Protein AF-A0A173WLV9-F1 (afdb_monomer_lite)

Organism: NCBI:txid1150298

Sequence (228 aa):
MIPKDEKEALEFLRKEVGDDYVPWHLERTFRLMNQKEIECIRRLIRKFTEMIPADFSPKQKAALLFEILVKRGTYVDEENENRFVYVSALITGNSVCMGFSELYCILCYSLGIECSIVIGFAWNKGLTEDAGLHAWNIVTLPESEKNGNVTLKQYHVDVTWSLGKSCENSYFLKSDQFMEEHSHLWNKKDYKCSEDNRETINIKKKEVERICRILEKATALQLAMNAS

Structure (mmCIF, N/CA/C/O backbone):
data_AF-A0A173WLV9-F1
#
_entry.id   AF-A0A173WLV9-F1
#
loop_
_atom_site.group_PDB
_atom_site.id
_atom_site.type_symbol
_atom_site.label_atom_id
_atom_site.label_alt_id
_atom_site.label_comp_id
_atom_site.label_asym_id
_atom_site.label_entity_id
_atom_site.label_seq_id
_atom_site.pdbx_PDB_ins_code
_atom_site.Cartn_x
_atom_site.Cartn_y
_atom_site.Cartn_z
_atom_site.occupancy
_atom_site.B_iso_or_equiv
_atom_site.auth_seq_id
_atom_site.auth_comp_id
_atom_site.auth_asym_id
_atom_site.auth_atom_id
_atom_site.pdbx_PDB_model_num
ATOM 1 N N . MET A 1 1 ? 20.278 6.467 -12.168 1.00 51.28 1 MET A N 1
ATOM 2 C CA . MET A 1 1 ? 21.554 6.791 -11.495 1.00 51.28 1 MET A CA 1
ATOM 3 C C . MET A 1 1 ? 21.398 6.321 -10.063 1.00 51.28 1 MET A C 1
ATOM 5 O O . MET A 1 1 ? 20.413 6.716 -9.459 1.00 51.28 1 MET A O 1
ATOM 9 N N . ILE A 1 2 ? 22.258 5.428 -9.573 1.00 59.28 2 ILE A N 1
ATOM 10 C CA . ILE A 1 2 ? 22.218 5.000 -8.166 1.00 59.28 2 ILE A CA 1
ATOM 11 C C . ILE A 1 2 ? 22.951 6.085 -7.363 1.00 59.28 2 ILE A C 1
ATOM 13 O O . ILE A 1 2 ? 24.115 6.344 -7.685 1.00 59.28 2 ILE A O 1
ATOM 17 N N . PRO A 1 3 ? 22.300 6.772 -6.407 1.00 62.00 3 PRO A N 1
ATOM 18 C CA . PRO A 1 3 ? 22.967 7.780 -5.590 1.00 62.00 3 PRO A CA 1
ATOM 19 C C . PRO A 1 3 ? 24.071 7.143 -4.741 1.00 62.00 3 PRO A C 1
ATOM 21 O O . PRO A 1 3 ? 23.888 6.047 -4.214 1.00 62.00 3 PRO A O 1
ATOM 24 N N . LYS A 1 4 ? 25.213 7.817 -4.592 1.00 67.38 4 LYS A N 1
ATOM 25 C CA . LYS A 1 4 ? 26.365 7.295 -3.835 1.00 67.38 4 LYS A CA 1
ATOM 26 C C . LYS A 1 4 ? 26.225 7.496 -2.331 1.00 67.38 4 LYS A C 1
ATOM 28 O O . LYS A 1 4 ? 26.900 6.818 -1.561 1.00 67.38 4 LYS A O 1
ATOM 33 N N . ASP A 1 5 ? 25.387 8.443 -1.924 1.00 71.56 5 ASP A N 1
ATOM 34 C CA . ASP A 1 5 ? 25.083 8.747 -0.533 1.00 71.56 5 ASP A CA 1
ATOM 35 C C . ASP A 1 5 ? 23.674 9.351 -0.381 1.00 71.56 5 ASP A C 1
ATOM 37 O O . ASP A 1 5 ? 22.991 9.673 -1.359 1.00 71.56 5 ASP A O 1
ATOM 41 N N . GLU A 1 6 ? 23.231 9.503 0.870 1.00 71.25 6 GLU A N 1
ATOM 42 C CA . GLU A 1 6 ? 21.930 10.083 1.226 1.00 71.25 6 GLU A CA 1
ATOM 43 C C . GLU A 1 6 ? 21.733 11.492 0.646 1.00 71.25 6 GLU A C 1
ATOM 45 O O . GLU A 1 6 ? 20.637 11.849 0.211 1.00 71.25 6 GLU A O 1
ATOM 50 N N . LYS A 1 7 ? 22.793 12.307 0.608 1.00 77.88 7 LYS A N 1
ATOM 51 C CA . LYS A 1 7 ? 22.710 13.687 0.124 1.00 77.88 7 LYS A CA 1
ATOM 52 C C . LYS A 1 7 ? 22.434 13.713 -1.378 1.00 77.88 7 LYS A C 1
ATOM 54 O O . LYS A 1 7 ? 21.569 14.472 -1.815 1.00 77.88 7 LYS A O 1
ATOM 59 N N . GLU A 1 8 ? 23.135 12.888 -2.150 1.00 78.50 8 GLU A N 1
ATOM 60 C CA . GLU A 1 8 ? 22.903 12.727 -3.588 1.00 78.50 8 GLU A CA 1
ATOM 61 C C . GLU A 1 8 ? 21.501 12.159 -3.861 1.00 78.50 8 GLU A C 1
ATOM 63 O O . GLU A 1 8 ? 20.820 12.619 -4.778 1.00 78.50 8 GLU A O 1
ATOM 68 N N . ALA A 1 9 ? 21.022 11.231 -3.024 1.00 71.62 9 ALA A N 1
ATOM 69 C CA . ALA A 1 9 ? 19.680 10.660 -3.139 1.00 71.62 9 ALA A CA 1
ATOM 70 C C . ALA A 1 9 ? 18.582 11.714 -2.928 1.00 71.62 9 ALA A C 1
ATOM 72 O O . ALA A 1 9 ? 17.663 11.832 -3.739 1.00 71.62 9 ALA A O 1
ATOM 73 N N . LEU A 1 10 ? 18.697 12.527 -1.875 1.00 75.75 10 LEU A N 1
ATOM 74 C CA . LEU A 1 10 ? 17.751 13.612 -1.600 1.00 75.75 10 LEU A CA 1
ATOM 75 C C . LEU A 1 10 ? 17.793 14.702 -2.683 1.00 75.75 10 LEU A C 1
ATOM 77 O O . LEU A 1 10 ? 16.756 15.267 -3.038 1.00 75.75 10 LEU A O 1
ATOM 81 N N . GLU A 1 11 ? 18.975 14.994 -3.236 1.00 80.38 11 GLU A N 1
ATOM 82 C CA . GLU A 1 11 ? 19.114 15.924 -4.359 1.00 80.38 11 GLU A CA 1
ATOM 83 C C . GLU A 1 11 ? 18.456 15.380 -5.637 1.00 80.38 11 GLU A C 1
ATOM 85 O O . GLU A 1 11 ? 17.781 16.141 -6.335 1.00 80.38 11 GLU A O 1
ATOM 90 N N . PHE A 1 12 ? 18.581 14.075 -5.902 1.00 79.50 12 PHE A N 1
ATOM 91 C CA . PHE A 1 12 ? 17.896 13.397 -7.003 1.00 79.50 12 PHE A CA 1
ATOM 92 C C . PHE A 1 12 ? 16.372 13.463 -6.852 1.00 79.50 12 PHE A C 1
ATOM 94 O O . PHE A 1 12 ? 15.699 13.909 -7.779 1.00 79.50 12 PHE A O 1
ATOM 101 N N . LEU A 1 13 ? 15.821 13.091 -5.688 1.00 74.69 13 LEU A N 1
ATOM 102 C CA . LEU A 1 13 ? 14.369 13.135 -5.446 1.00 74.69 13 LEU A CA 1
ATOM 103 C C . LEU A 1 13 ? 13.806 14.536 -5.707 1.00 74.69 13 LEU A C 1
ATOM 105 O O . LEU A 1 13 ? 12.781 14.694 -6.366 1.00 74.69 13 LEU A O 1
ATOM 109 N N . ARG A 1 14 ? 14.516 15.572 -5.256 1.00 74.69 14 ARG A N 1
ATOM 110 C CA . ARG A 1 14 ? 14.089 16.956 -5.461 1.00 74.69 14 ARG A CA 1
ATOM 111 C C . ARG A 1 14 ? 14.134 17.393 -6.931 1.00 74.69 14 ARG A C 1
ATOM 113 O O . ARG A 1 14 ? 13.281 18.175 -7.339 1.00 74.69 14 ARG A O 1
ATOM 120 N N . LYS A 1 15 ? 15.161 16.994 -7.687 1.00 75.75 15 LYS A N 1
ATOM 121 C CA . LYS A 1 15 ? 15.382 17.482 -9.061 1.00 75.75 15 LYS A CA 1
ATOM 122 C C . LYS A 1 15 ? 14.637 16.676 -10.119 1.00 75.75 15 LYS A C 1
ATOM 124 O O . LYS A 1 15 ? 14.095 17.270 -11.042 1.00 75.75 15 LYS A O 1
ATOM 129 N N . GLU A 1 16 ? 14.652 15.354 -9.987 1.00 70.50 16 GLU A N 1
ATOM 130 C CA . GLU A 1 16 ? 14.262 14.425 -11.054 1.00 70.50 16 GLU A CA 1
ATOM 131 C C . GLU A 1 16 ? 12.884 13.795 -10.822 1.00 70.50 16 GLU A C 1
ATOM 133 O O . GLU A 1 16 ? 12.198 13.466 -11.786 1.00 70.50 16 GLU A O 1
ATOM 138 N N . VAL A 1 17 ? 12.466 13.629 -9.561 1.00 73.19 17 VAL A N 1
ATOM 139 C CA . VAL A 1 17 ? 11.103 13.190 -9.225 1.00 73.19 17 VAL A CA 1
ATOM 140 C C . VAL A 1 17 ? 10.214 14.432 -9.116 1.00 73.19 17 VAL A C 1
ATOM 142 O O . VAL A 1 17 ? 9.329 14.632 -9.942 1.00 73.19 17 VAL A O 1
ATOM 145 N N . GLY A 1 18 ? 10.504 15.331 -8.173 1.00 69.31 18 GLY A N 1
ATOM 146 C CA . GLY A 1 18 ? 9.684 16.526 -7.946 1.00 69.31 18 GLY A CA 1
ATOM 147 C C . GLY A 1 18 ? 8.232 16.207 -7.550 1.00 69.31 18 GLY A C 1
ATOM 148 O O . GLY A 1 18 ? 7.821 15.049 -7.472 1.00 69.31 18 GLY A O 1
ATOM 149 N N . ASP A 1 19 ? 7.438 17.249 -7.299 1.00 72.75 19 ASP A N 1
ATOM 150 C CA . ASP A 1 19 ? 6.080 17.094 -6.746 1.00 72.75 19 ASP A CA 1
ATOM 151 C C . ASP A 1 19 ? 5.073 16.525 -7.771 1.00 72.75 19 ASP A C 1
ATOM 153 O O . ASP A 1 19 ? 4.077 15.901 -7.403 1.00 72.75 19 ASP A O 1
ATOM 157 N N . ASP A 1 20 ? 5.356 16.683 -9.068 1.00 77.12 20 ASP A N 1
ATOM 158 C CA . ASP A 1 20 ? 4.450 16.307 -10.160 1.00 77.12 20 ASP A CA 1
ATOM 159 C C . ASP A 1 20 ? 4.622 14.858 -10.653 1.00 77.12 20 ASP A C 1
ATOM 161 O O . ASP A 1 20 ? 3.816 14.394 -11.462 1.00 77.12 20 ASP A O 1
ATOM 165 N N . TYR A 1 21 ? 5.626 14.108 -10.177 1.00 77.62 21 TYR A N 1
ATOM 166 C CA . TYR A 1 21 ? 5.898 12.745 -10.665 1.00 77.62 21 TYR A CA 1
ATOM 167 C C . TYR A 1 21 ? 4.721 11.789 -10.468 1.00 77.62 21 TYR A C 1
ATOM 169 O O . TYR A 1 21 ? 4.324 11.080 -11.394 1.00 77.62 21 TYR A O 1
ATOM 177 N N . VAL A 1 22 ? 4.147 11.774 -9.262 1.00 76.25 22 VAL A N 1
ATOM 178 C CA . VAL A 1 22 ? 3.016 10.901 -8.926 1.00 76.25 22 VAL A CA 1
ATOM 179 C C . VAL A 1 22 ? 1.764 11.287 -9.731 1.00 76.25 22 VAL A C 1
ATOM 181 O O . VAL A 1 22 ? 1.209 10.401 -10.391 1.00 76.25 22 VAL A O 1
ATOM 184 N N . PRO A 1 23 ? 1.332 12.569 -9.768 1.00 75.69 23 PRO A N 1
ATOM 185 C CA . PRO A 1 23 ? 0.265 13.012 -10.666 1.00 75.69 23 PRO A CA 1
ATOM 186 C C . PRO A 1 23 ? 0.502 12.628 -12.130 1.00 75.69 23 PRO A C 1
ATOM 188 O O . PRO A 1 23 ? -0.379 12.049 -12.767 1.0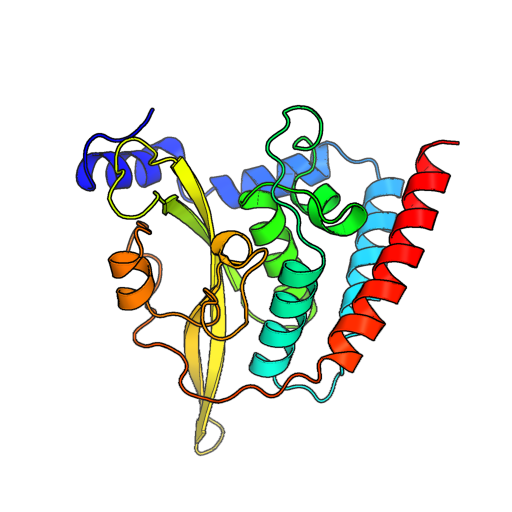0 75.69 23 PRO A O 1
ATOM 191 N N . TRP A 1 24 ? 1.704 12.880 -12.655 1.00 78.06 24 TRP A N 1
ATOM 192 C CA . TRP A 1 24 ? 2.064 12.550 -14.032 1.00 78.06 24 TRP A CA 1
ATOM 193 C C . TRP A 1 24 ? 1.949 11.048 -14.317 1.00 78.06 24 TRP A C 1
ATOM 195 O O . TRP A 1 24 ? 1.423 10.653 -15.362 1.00 78.06 24 TRP A O 1
ATOM 205 N N . HIS A 1 25 ? 2.404 10.201 -13.391 1.00 75.88 25 HIS A N 1
ATOM 206 C CA . HIS A 1 25 ? 2.375 8.750 -13.551 1.00 75.88 25 HIS A CA 1
ATOM 207 C C . HIS A 1 25 ? 0.938 8.196 -13.544 1.00 75.88 25 HIS A C 1
ATOM 209 O O . HIS A 1 25 ? 0.565 7.404 -14.420 1.00 75.88 25 HIS A O 1
ATOM 215 N N . LEU A 1 26 ? 0.094 8.686 -12.629 1.00 72.88 26 LEU A N 1
ATOM 216 C CA . LEU A 1 26 ? -1.331 8.349 -12.593 1.00 72.88 26 LEU A CA 1
ATOM 217 C C . LEU A 1 26 ? -2.044 8.811 -13.872 1.00 72.88 26 LEU A C 1
ATOM 219 O O . LEU A 1 26 ? -2.775 8.036 -14.496 1.00 72.88 26 LEU A O 1
ATOM 223 N N . GLU A 1 27 ? -1.796 10.045 -14.322 1.00 74.81 27 GLU A N 1
ATOM 224 C CA . GLU A 1 27 ? -2.366 10.567 -15.567 1.00 74.81 27 GLU A CA 1
ATOM 225 C C . GLU A 1 27 ? -1.931 9.768 -16.796 1.00 74.81 27 GLU A C 1
ATOM 227 O O . GLU A 1 27 ? -2.753 9.493 -17.674 1.00 74.81 27 GLU A O 1
ATOM 232 N N . ARG A 1 28 ? -0.655 9.370 -16.873 1.00 74.19 28 ARG A N 1
ATOM 233 C CA . ARG A 1 28 ? -0.125 8.556 -17.975 1.00 74.19 28 ARG A CA 1
ATOM 234 C C . ARG A 1 28 ? -0.917 7.262 -18.131 1.00 74.19 28 ARG A C 1
ATOM 236 O O . ARG A 1 28 ? -1.276 6.912 -19.255 1.00 74.19 28 ARG A O 1
ATOM 243 N N . THR A 1 29 ? -1.234 6.596 -17.022 1.00 68.31 29 THR A N 1
ATOM 244 C CA . THR A 1 29 ? -2.045 5.372 -17.019 1.00 68.31 29 THR A CA 1
ATOM 245 C C . THR A 1 29 ? -3.423 5.617 -17.644 1.00 68.31 29 THR A C 1
ATOM 247 O O . THR A 1 29 ? -3.832 4.873 -18.536 1.00 68.31 29 THR A O 1
ATOM 250 N N . PHE A 1 30 ? -4.111 6.704 -17.277 1.00 69.38 30 PHE A N 1
ATOM 251 C CA . PHE A 1 30 ? -5.411 7.053 -17.869 1.00 69.38 30 PHE A CA 1
ATOM 252 C C . PHE A 1 30 ? -5.334 7.477 -19.338 1.00 69.38 30 PHE A C 1
ATOM 254 O O . PHE A 1 30 ? -6.234 7.144 -20.105 1.00 69.38 30 PHE A O 1
ATOM 261 N N . ARG A 1 31 ? -4.273 8.180 -19.753 1.00 74.25 31 ARG A N 1
ATOM 262 C CA . ARG A 1 31 ? -4.084 8.614 -21.152 1.00 74.25 31 ARG A CA 1
ATOM 263 C C . ARG A 1 31 ? -3.915 7.443 -22.118 1.00 74.25 31 ARG A C 1
ATOM 265 O O . ARG A 1 31 ? -4.227 7.577 -23.297 1.00 74.25 31 ARG A O 1
ATOM 272 N N . LEU A 1 32 ? -3.386 6.326 -21.629 1.00 73.94 32 LEU A N 1
ATOM 273 C CA . LEU A 1 32 ? -3.121 5.135 -22.428 1.00 73.94 32 LEU A CA 1
ATOM 274 C C . LEU A 1 32 ? -4.325 4.177 -22.506 1.00 73.94 32 LEU A C 1
ATOM 276 O O . LEU A 1 32 ? -4.317 3.299 -23.364 1.00 73.94 32 LEU A O 1
ATOM 280 N N . MET A 1 33 ? -5.343 4.346 -21.653 1.00 75.88 33 MET A N 1
ATOM 281 C CA . MET A 1 33 ? -6.561 3.527 -21.649 1.00 75.88 33 MET A CA 1
ATOM 282 C C . MET A 1 33 ? -7.696 4.171 -22.455 1.00 75.88 33 MET A C 1
ATOM 284 O O . MET A 1 33 ? -7.905 5.384 -22.435 1.00 75.88 33 MET A O 1
ATOM 288 N N . ASN A 1 34 ? -8.504 3.343 -23.111 1.00 81.12 34 ASN A N 1
ATOM 289 C CA . ASN A 1 34 ? -9.758 3.765 -23.725 1.00 81.12 34 ASN A CA 1
ATOM 290 C C . ASN A 1 34 ? -10.912 3.821 -22.697 1.00 81.12 34 ASN A C 1
ATOM 292 O O . ASN A 1 34 ? -10.828 3.306 -21.583 1.00 81.12 34 ASN A O 1
ATOM 296 N N . GLN A 1 35 ? -12.042 4.426 -23.078 1.00 80.06 35 GLN A N 1
ATOM 297 C CA . GLN A 1 35 ? -13.177 4.629 -22.163 1.00 80.06 35 GLN A CA 1
ATOM 298 C C . GLN A 1 35 ? -13.785 3.330 -21.609 1.00 80.06 35 GLN A C 1
ATOM 300 O O . GLN A 1 35 ? -14.242 3.310 -20.465 1.00 80.06 35 GLN A O 1
ATOM 305 N N . LYS A 1 36 ? -13.791 2.238 -22.386 1.00 83.50 36 LYS A N 1
ATOM 306 C CA . LYS A 1 36 ? -14.317 0.945 -21.919 1.00 83.50 36 LYS A CA 1
ATOM 307 C C . LYS A 1 36 ? -13.401 0.329 -20.862 1.00 83.50 36 LYS A C 1
ATOM 309 O O . LYS A 1 36 ? -13.901 -0.189 -19.867 1.00 83.50 36 LYS A O 1
ATOM 314 N N . GLU A 1 37 ? -12.086 0.425 -21.053 1.00 81.25 37 GLU A N 1
ATOM 315 C CA . GLU A 1 37 ? -11.087 -0.026 -20.076 1.00 81.25 37 GLU A CA 1
ATOM 316 C C . GLU A 1 37 ? -11.217 0.762 -18.771 1.00 81.25 37 GLU A C 1
ATOM 318 O O . GLU A 1 37 ? -11.348 0.164 -17.706 1.00 81.25 37 GLU A O 1
ATOM 323 N N . ILE A 1 38 ? -11.306 2.094 -18.850 1.00 80.44 38 ILE A N 1
ATOM 324 C CA . ILE A 1 38 ? -11.476 2.958 -17.673 1.00 80.44 38 ILE A CA 1
ATOM 325 C C . ILE A 1 38 ? -12.737 2.580 -16.882 1.00 80.44 38 ILE A C 1
ATOM 327 O O . ILE A 1 38 ? -12.680 2.429 -15.659 1.00 80.44 38 ILE A O 1
ATOM 331 N N . GLU A 1 39 ? -13.879 2.409 -17.553 1.00 83.38 39 GLU A N 1
ATOM 332 C CA . GLU A 1 39 ? -15.132 2.022 -16.892 1.00 83.38 39 GLU A CA 1
ATOM 333 C C . GLU A 1 39 ? -15.039 0.630 -16.255 1.00 83.38 39 GLU A C 1
ATOM 335 O O . GLU A 1 39 ? -15.545 0.403 -15.152 1.00 83.38 39 GLU A O 1
ATOM 340 N N . CYS A 1 40 ? -14.347 -0.300 -16.911 1.00 83.88 40 CYS A N 1
ATOM 341 C CA . CYS A 1 40 ? -14.097 -1.617 -16.353 1.00 83.88 40 CYS A CA 1
ATOM 342 C C . CYS A 1 40 ? -13.245 -1.554 -15.076 1.00 83.88 40 CYS A C 1
ATOM 344 O O . CYS A 1 40 ? -13.612 -2.137 -14.052 1.00 83.88 40 CYS A O 1
ATOM 346 N N . ILE A 1 41 ? -12.132 -0.821 -15.105 1.00 84.38 41 ILE A N 1
ATOM 347 C CA . ILE A 1 41 ? -11.258 -0.659 -13.939 1.00 84.38 41 ILE A CA 1
ATOM 348 C C . ILE A 1 41 ? -12.016 0.003 -12.785 1.00 84.38 41 ILE A C 1
ATOM 350 O O . ILE A 1 41 ? -11.955 -0.481 -11.654 1.00 84.38 41 ILE A O 1
ATOM 354 N N . ARG A 1 42 ? -12.826 1.034 -13.062 1.00 85.75 42 ARG A N 1
ATOM 355 C CA . ARG A 1 42 ? -13.696 1.667 -12.054 1.00 85.75 42 ARG A CA 1
ATOM 356 C C . ARG A 1 42 ? -14.685 0.681 -11.431 1.00 85.75 42 ARG A C 1
ATOM 358 O O . ARG A 1 42 ? -14.899 0.719 -10.220 1.00 85.75 42 ARG A O 1
ATOM 365 N N . ARG A 1 43 ? -15.279 -0.214 -12.230 1.00 88.00 43 ARG A N 1
ATOM 366 C CA . ARG A 1 43 ? -16.166 -1.282 -11.729 1.00 88.00 43 ARG A CA 1
ATOM 367 C C . ARG A 1 43 ? -15.431 -2.262 -10.826 1.00 88.00 43 ARG A C 1
ATOM 369 O O . ARG A 1 43 ? -15.981 -2.636 -9.794 1.00 88.00 43 ARG A O 1
ATOM 376 N N . LEU A 1 44 ? -14.215 -2.665 -11.192 1.00 88.75 44 LEU A N 1
ATOM 377 C CA . LEU A 1 44 ? -13.404 -3.573 -10.379 1.00 88.75 44 LEU A CA 1
ATOM 378 C C . LEU A 1 44 ? -12.984 -2.931 -9.053 1.00 88.75 44 LEU A C 1
ATOM 380 O O . LEU A 1 44 ? -13.140 -3.569 -8.015 1.00 88.75 44 LEU A O 1
ATOM 384 N N . ILE A 1 45 ? -12.535 -1.670 -9.070 1.00 90.25 45 ILE A N 1
ATOM 385 C CA . ILE A 1 45 ? -12.200 -0.915 -7.850 1.00 90.25 45 ILE A CA 1
ATOM 386 C C . ILE A 1 45 ? -13.423 -0.818 -6.936 1.00 90.25 45 ILE A C 1
ATOM 388 O O . ILE A 1 45 ? -13.334 -1.177 -5.767 1.00 90.25 45 ILE A O 1
ATOM 392 N N . ARG A 1 46 ? -14.582 -0.414 -7.476 1.00 89.75 46 ARG A N 1
ATOM 393 C CA . ARG A 1 46 ? -15.835 -0.341 -6.710 1.00 89.75 46 ARG A CA 1
ATOM 394 C C . ARG A 1 46 ? -16.225 -1.695 -6.118 1.00 89.75 46 ARG A C 1
ATOM 396 O O . ARG A 1 46 ? -16.536 -1.778 -4.939 1.00 89.75 46 ARG A O 1
ATOM 403 N N . LYS A 1 47 ? -16.162 -2.769 -6.910 1.00 91.62 47 LYS A N 1
ATOM 404 C CA . LYS A 1 47 ? -16.462 -4.121 -6.422 1.00 91.62 47 LYS A CA 1
ATOM 405 C C . LYS A 1 47 ? -15.508 -4.533 -5.301 1.00 91.62 47 LYS A C 1
ATOM 407 O O . LYS A 1 47 ? -15.941 -5.181 -4.355 1.00 91.62 47 LYS A O 1
ATOM 412 N N . PHE A 1 48 ? -14.225 -4.181 -5.402 1.00 93.56 48 PHE A N 1
ATOM 413 C CA . PHE A 1 48 ? -13.256 -4.415 -4.334 1.00 93.56 48 PHE A CA 1
ATOM 414 C C . PHE A 1 48 ? -13.686 -3.668 -3.066 1.00 93.56 48 PHE A C 1
ATOM 416 O O . PHE A 1 48 ? -13.882 -4.293 -2.025 1.00 93.56 48 PHE A O 1
ATOM 423 N N . THR A 1 49 ? -13.910 -2.361 -3.147 1.00 92.94 49 THR A N 1
ATOM 424 C CA . THR A 1 49 ? -14.208 -1.544 -1.965 1.00 92.94 49 THR A CA 1
ATOM 425 C C . THR A 1 49 ? -15.551 -1.895 -1.320 1.00 92.94 49 THR A C 1
ATOM 427 O O . THR A 1 49 ? -15.643 -1.891 -0.097 1.00 92.94 49 THR A O 1
ATOM 430 N N . GLU A 1 50 ? -16.555 -2.316 -2.096 1.00 94.62 50 GLU A N 1
ATOM 431 C CA . GLU A 1 50 ? -17.845 -2.828 -1.598 1.00 94.62 50 GLU A CA 1
ATOM 432 C C . GLU A 1 50 ? -17.725 -4.137 -0.796 1.00 94.62 50 GLU A C 1
ATOM 434 O O . GLU A 1 50 ? -18.595 -4.444 0.020 1.00 94.62 50 GLU A O 1
ATOM 439 N N . MET A 1 51 ? -16.661 -4.923 -1.001 1.00 95.31 51 MET A N 1
ATOM 440 C CA . MET A 1 51 ? -16.409 -6.131 -0.205 1.00 95.31 51 MET A CA 1
ATOM 441 C C . MET A 1 51 ? -15.809 -5.831 1.171 1.00 95.31 51 MET A C 1
ATOM 443 O O . MET A 1 51 ? -15.785 -6.720 2.026 1.00 95.31 51 MET A O 1
ATOM 447 N N . ILE A 1 52 ? -15.319 -4.610 1.392 1.00 96.12 52 ILE A N 1
ATOM 448 C CA . ILE A 1 52 ? -14.749 -4.195 2.671 1.00 96.12 52 ILE A CA 1
ATOM 449 C C . ILE A 1 52 ? -15.894 -3.882 3.646 1.00 96.12 52 ILE A C 1
ATOM 451 O O . ILE A 1 52 ? -16.763 -3.074 3.312 1.00 96.12 52 ILE A O 1
ATOM 455 N N . PRO A 1 53 ? -15.926 -4.484 4.853 1.00 95.06 53 PRO A N 1
ATOM 456 C CA . PRO A 1 53 ? -17.019 -4.255 5.793 1.00 95.06 53 PRO A CA 1
ATOM 457 C C . PRO A 1 53 ? -17.179 -2.772 6.152 1.00 95.06 53 PRO A C 1
ATOM 459 O O . PRO A 1 53 ? -16.219 -2.088 6.516 1.00 95.06 53 PRO A O 1
ATOM 462 N N . ALA A 1 54 ? -18.406 -2.264 6.037 1.00 93.56 54 ALA A N 1
ATOM 463 C CA . ALA A 1 54 ? -18.695 -0.846 6.237 1.00 93.56 54 ALA A CA 1
ATOM 464 C C . ALA A 1 54 ? -18.433 -0.386 7.682 1.00 93.56 54 ALA A C 1
ATOM 466 O O . ALA A 1 54 ? -17.985 0.744 7.886 1.00 93.56 54 ALA A O 1
ATOM 467 N N . ASP A 1 55 ? -18.661 -1.281 8.646 1.00 94.62 55 ASP A N 1
ATOM 468 C CA . ASP A 1 55 ? -18.494 -1.098 10.090 1.00 94.62 55 ASP A CA 1
ATOM 469 C C . ASP A 1 55 ? -17.033 -1.163 10.563 1.00 94.62 55 ASP A C 1
ATOM 471 O O . ASP A 1 55 ? -16.750 -0.847 11.717 1.00 94.62 55 ASP A O 1
ATOM 475 N N . PHE A 1 56 ? -16.089 -1.529 9.688 1.00 95.44 56 PHE A N 1
ATOM 476 C CA . PHE A 1 56 ? -14.668 -1.467 10.022 1.00 95.44 56 PHE A CA 1
ATOM 477 C C . PHE A 1 56 ? -14.216 -0.016 10.215 1.00 95.44 56 PHE A C 1
ATOM 479 O O . PHE A 1 56 ? -14.531 0.875 9.414 1.00 95.44 56 PHE A O 1
ATOM 486 N N . SER A 1 57 ? -13.400 0.203 11.247 1.00 94.94 57 SER A N 1
ATOM 487 C CA . SER A 1 57 ? -12.697 1.471 11.440 1.00 94.94 57 SER A CA 1
ATOM 488 C C . SER A 1 57 ? -11.744 1.753 10.267 1.00 94.94 57 SER A C 1
ATOM 490 O O . SER A 1 57 ? -11.320 0.815 9.582 1.00 94.94 57 SER A O 1
ATOM 492 N N . PRO A 1 58 ? -11.332 3.013 10.034 1.00 95.81 58 PRO A N 1
ATOM 493 C CA . PRO A 1 58 ? -10.337 3.336 9.007 1.00 95.81 58 PRO A CA 1
ATOM 494 C C . PRO A 1 58 ? -9.058 2.493 9.124 1.00 95.81 58 PRO A C 1
ATOM 4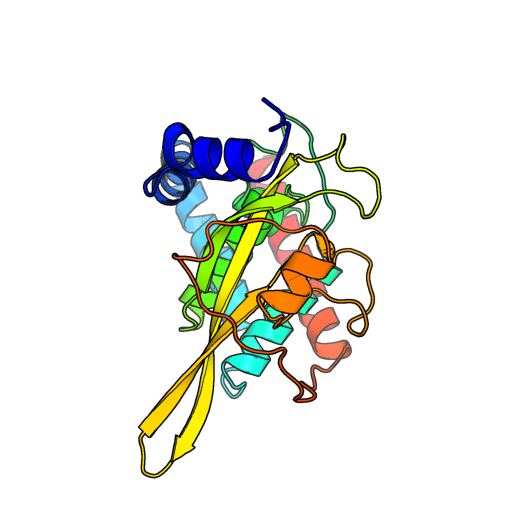96 O O . PRO A 1 58 ? -8.563 1.972 8.129 1.00 95.81 58 PRO A O 1
ATOM 499 N N . LYS A 1 59 ? -8.585 2.266 10.357 1.00 95.31 59 LYS A N 1
ATOM 500 C CA . LYS A 1 59 ? -7.409 1.439 10.660 1.00 95.31 59 LYS A CA 1
ATOM 501 C C . LYS A 1 59 ? -7.628 -0.037 10.281 1.00 95.31 59 LYS A C 1
ATOM 503 O O . LYS A 1 59 ? -6.752 -0.653 9.680 1.00 95.31 59 LYS A O 1
ATOM 508 N N . GLN A 1 60 ? -8.815 -0.597 10.544 1.00 95.94 60 GLN A N 1
ATOM 509 C CA . GLN A 1 60 ? -9.174 -1.961 10.119 1.00 95.94 60 GLN A CA 1
ATOM 510 C C . GLN A 1 60 ? -9.337 -2.088 8.599 1.00 95.94 60 GLN A C 1
ATOM 512 O O . GLN A 1 60 ? -8.947 -3.104 8.027 1.00 95.94 60 GLN A O 1
ATOM 517 N N . LYS A 1 61 ? -9.898 -1.071 7.935 1.00 97.38 61 LYS A N 1
ATOM 518 C CA . LYS A 1 61 ? -10.032 -1.025 6.472 1.00 97.38 61 LYS A CA 1
ATOM 519 C C . LYS A 1 61 ? -8.661 -0.991 5.798 1.00 97.38 61 LYS A C 1
ATOM 521 O O . LYS A 1 61 ? -8.402 -1.833 4.943 1.00 97.38 61 LYS A O 1
ATOM 526 N N . ALA A 1 62 ? -7.773 -0.099 6.243 1.00 97.19 62 ALA A N 1
ATOM 527 C CA . ALA A 1 62 ? -6.377 -0.037 5.803 1.00 97.19 62 ALA A CA 1
ATOM 528 C C . ALA A 1 62 ? -5.666 -1.391 5.979 1.00 97.19 62 ALA A C 1
ATOM 530 O O . ALA A 1 62 ? -5.065 -1.899 5.035 1.00 97.19 62 ALA A O 1
ATOM 531 N N . ALA A 1 63 ? -5.813 -2.024 7.149 1.00 95.81 63 ALA A N 1
ATOM 532 C CA . ALA A 1 63 ? -5.210 -3.329 7.421 1.00 95.81 63 ALA A CA 1
ATOM 533 C C . ALA A 1 63 ? -5.760 -4.433 6.511 1.00 95.81 63 ALA A C 1
ATOM 535 O O . ALA A 1 63 ? -4.996 -5.214 5.957 1.00 95.81 63 ALA A O 1
ATOM 536 N N . LEU A 1 64 ? -7.080 -4.494 6.311 1.00 96.44 64 LEU A N 1
ATOM 537 C CA . LEU A 1 64 ? -7.684 -5.493 5.431 1.00 96.44 64 LEU A CA 1
ATOM 538 C C . LEU A 1 64 ? -7.230 -5.315 3.975 1.00 96.44 64 LEU A C 1
ATOM 540 O O . LEU A 1 64 ? -6.912 -6.307 3.323 1.00 96.44 64 LEU A O 1
ATOM 544 N N . LEU A 1 65 ? -7.172 -4.076 3.473 1.00 97.00 65 LEU A N 1
ATOM 545 C CA . LEU A 1 65 ? -6.634 -3.791 2.141 1.00 97.00 65 LEU A CA 1
ATOM 546 C C . LEU A 1 65 ? -5.184 -4.265 2.021 1.00 97.00 65 LEU A C 1
ATOM 548 O O . LEU A 1 65 ? -4.859 -4.995 1.086 1.00 97.00 65 LEU A O 1
ATOM 552 N N . PHE A 1 66 ? -4.344 -3.894 2.987 1.00 96.38 66 PHE A N 1
ATOM 553 C CA . PHE A 1 66 ? -2.940 -4.281 3.034 1.00 96.38 66 PHE A CA 1
ATOM 554 C C . PHE A 1 66 ? -2.771 -5.806 3.001 1.00 96.38 66 PHE A C 1
ATOM 556 O O . PHE A 1 66 ? -2.076 -6.325 2.133 1.00 96.38 66 PHE A O 1
ATOM 563 N N . GLU A 1 67 ? -3.480 -6.536 3.865 1.00 94.56 67 GLU A N 1
ATOM 564 C CA . GLU A 1 67 ? -3.439 -8.003 3.931 1.00 94.56 67 GLU A CA 1
ATOM 565 C C . GLU A 1 67 ? -3.893 -8.668 2.623 1.00 94.56 67 GLU A C 1
ATOM 567 O O . GLU A 1 67 ? -3.309 -9.662 2.188 1.00 94.56 67 GLU A O 1
ATOM 572 N N . ILE A 1 68 ? -4.922 -8.126 1.959 1.00 95.06 68 ILE A N 1
ATOM 573 C CA . ILE A 1 68 ? -5.389 -8.643 0.663 1.00 95.06 68 ILE A CA 1
ATOM 574 C C . ILE A 1 68 ? -4.324 -8.446 -0.417 1.00 95.06 68 ILE A C 1
ATOM 576 O O . ILE A 1 68 ? -4.091 -9.366 -1.208 1.00 95.06 68 ILE A O 1
ATOM 580 N N . LEU A 1 69 ? -3.695 -7.267 -0.466 1.00 95.00 69 LEU A N 1
ATOM 581 C CA . LEU A 1 69 ? -2.643 -6.980 -1.440 1.00 95.00 69 LEU A CA 1
ATOM 582 C C . LEU A 1 69 ? -1.394 -7.818 -1.172 1.00 95.00 69 LEU A C 1
ATOM 584 O O . LEU A 1 69 ? -0.869 -8.404 -2.110 1.00 95.00 69 LEU A O 1
ATOM 588 N N . VAL A 1 70 ? -0.977 -7.963 0.088 1.00 94.31 70 VAL A N 1
ATOM 589 C CA . VAL A 1 70 ? 0.158 -8.816 0.467 1.00 94.31 70 VAL A CA 1
ATOM 590 C C . VAL A 1 70 ? -0.088 -10.279 0.110 1.00 94.31 70 VAL A C 1
ATOM 592 O O . VAL A 1 70 ? 0.805 -10.955 -0.395 1.00 94.31 70 VAL A O 1
ATOM 595 N N . LYS A 1 71 ? -1.308 -10.776 0.335 1.00 92.75 71 LYS A N 1
ATOM 596 C CA . LYS A 1 71 ? -1.656 -12.173 0.057 1.00 92.75 71 LYS A CA 1
ATOM 597 C C . LYS A 1 71 ? -1.736 -12.496 -1.434 1.00 92.75 71 LYS A C 1
ATOM 599 O O . LYS A 1 71 ? -1.408 -13.615 -1.820 1.00 92.75 71 LYS A O 1
ATOM 604 N N . ARG A 1 72 ? -2.248 -11.569 -2.247 1.00 91.75 72 ARG A N 1
ATOM 605 C CA . ARG A 1 72 ? -2.401 -11.754 -3.703 1.00 91.75 72 ARG A CA 1
ATOM 606 C C . ARG A 1 72 ? -1.159 -11.342 -4.487 1.00 91.75 72 ARG A C 1
ATOM 608 O O . ARG A 1 72 ? -1.021 -11.743 -5.636 1.00 91.75 72 ARG A O 1
ATOM 615 N N . GLY A 1 73 ? -0.335 -10.488 -3.893 1.00 92.12 73 GLY A N 1
ATOM 616 C CA . GLY A 1 73 ? 0.729 -9.773 -4.568 1.00 92.12 73 GLY A CA 1
ATOM 617 C C . GLY A 1 73 ? 1.925 -10.652 -4.897 1.00 92.12 73 GLY A C 1
ATOM 618 O O . GLY A 1 73 ? 2.446 -11.348 -4.028 1.00 92.12 73 GLY A O 1
ATOM 619 N N . THR A 1 74 ? 2.403 -10.546 -6.131 1.00 91.25 74 THR A N 1
ATOM 620 C CA . THR A 1 74 ? 3.726 -11.021 -6.544 1.00 91.25 74 THR A CA 1
ATOM 621 C C . THR A 1 74 ? 4.505 -9.840 -7.111 1.00 91.25 74 THR A C 1
ATOM 623 O O . THR A 1 74 ? 3.982 -9.080 -7.926 1.00 91.25 74 THR A O 1
ATOM 626 N N . TYR A 1 75 ? 5.749 -9.659 -6.666 1.00 89.75 75 TYR A N 1
ATOM 627 C CA . TYR A 1 75 ? 6.612 -8.629 -7.234 1.00 89.75 75 TYR A CA 1
ATOM 628 C C . TYR A 1 75 ? 7.122 -9.099 -8.596 1.00 89.75 75 TYR A C 1
ATOM 630 O O . TYR A 1 75 ? 7.790 -10.131 -8.668 1.00 89.75 75 TYR A O 1
ATOM 638 N N . VAL A 1 76 ? 6.806 -8.360 -9.659 1.00 86.94 76 VAL A N 1
ATOM 639 C CA . VAL A 1 76 ? 7.237 -8.678 -11.027 1.00 86.94 76 VAL A CA 1
ATOM 640 C C . VAL A 1 76 ? 7.769 -7.413 -11.68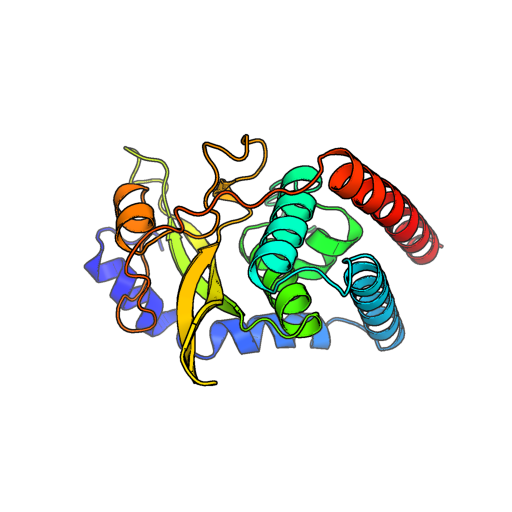4 1.00 86.94 76 VAL A C 1
ATOM 642 O O . VAL A 1 76 ? 7.057 -6.417 -11.776 1.00 86.94 76 VAL A O 1
ATOM 645 N N . ASP A 1 77 ? 9.025 -7.463 -12.125 1.00 78.56 77 ASP A N 1
ATOM 646 C CA . ASP A 1 77 ? 9.731 -6.357 -12.776 1.00 78.56 77 ASP A CA 1
ATOM 647 C C . ASP A 1 77 ? 10.057 -6.710 -14.235 1.00 78.56 77 ASP A C 1
ATOM 649 O O . ASP A 1 77 ? 11.211 -6.871 -14.626 1.00 78.56 77 ASP A O 1
ATOM 653 N N . GLU A 1 78 ? 9.008 -6.918 -15.035 1.00 68.88 78 GLU A N 1
ATOM 654 C CA . GLU A 1 78 ? 9.117 -7.199 -16.469 1.00 68.88 78 GLU A CA 1
ATOM 655 C C . GLU A 1 78 ? 8.588 -6.011 -17.291 1.00 68.88 78 GLU A C 1
ATOM 657 O O . GLU A 1 78 ? 7.468 -5.534 -17.084 1.00 68.88 78 GLU A O 1
ATOM 662 N N . GLU A 1 79 ? 9.377 -5.536 -18.266 1.00 58.34 79 GLU A N 1
ATOM 663 C CA . GLU A 1 79 ? 9.103 -4.308 -19.041 1.00 58.34 79 GLU A CA 1
ATOM 664 C C . GLU A 1 79 ? 7.709 -4.270 -19.707 1.00 58.34 79 GLU A C 1
ATOM 666 O O . GLU A 1 79 ? 7.124 -3.194 -19.852 1.00 58.34 79 GLU A O 1
ATOM 671 N N . ASN A 1 80 ? 7.146 -5.424 -20.089 1.00 52.72 80 ASN A N 1
ATOM 672 C CA . ASN A 1 80 ? 5.839 -5.512 -20.753 1.00 52.72 80 ASN A CA 1
ATOM 673 C C . ASN A 1 80 ? 4.637 -5.535 -19.786 1.00 52.72 80 ASN A C 1
ATOM 675 O O . ASN A 1 80 ? 3.563 -5.062 -20.164 1.00 52.72 80 ASN A O 1
ATOM 679 N N . GLU A 1 81 ? 4.791 -6.031 -18.552 1.00 49.66 81 GLU A N 1
ATOM 680 C CA . GLU A 1 81 ? 3.710 -6.056 -17.544 1.00 49.66 81 GLU A CA 1
ATOM 681 C C . GLU A 1 81 ? 3.541 -4.692 -16.843 1.00 49.66 81 GLU A C 1
ATOM 683 O O . GLU A 1 81 ? 2.465 -4.354 -16.346 1.00 49.66 81 GLU A O 1
ATOM 688 N N . ASN A 1 82 ? 4.576 -3.849 -16.895 1.00 52.62 82 ASN A N 1
ATOM 689 C CA . ASN A 1 82 ? 4.662 -2.571 -16.184 1.00 52.62 82 ASN A CA 1
ATOM 690 C C . ASN A 1 82 ? 4.117 -1.354 -16.959 1.00 52.62 82 ASN A C 1
ATOM 692 O O . ASN A 1 82 ? 4.330 -0.208 -16.563 1.00 52.62 82 ASN A O 1
ATOM 696 N N . ARG A 1 83 ? 3.386 -1.552 -18.066 1.00 51.75 83 ARG A N 1
ATOM 697 C CA . ARG A 1 83 ? 2.821 -0.435 -18.855 1.00 51.75 83 ARG A CA 1
ATOM 698 C C . ARG A 1 83 ? 1.623 0.252 -18.173 1.00 51.75 83 ARG A C 1
ATOM 700 O O . ARG A 1 83 ? 1.360 1.417 -18.468 1.00 51.75 83 ARG A O 1
ATOM 707 N N . PHE A 1 84 ? 0.935 -0.448 -17.262 1.00 60.81 84 PHE A N 1
ATOM 708 C CA . PHE A 1 84 ? -0.221 0.035 -16.491 1.00 60.81 84 PHE A CA 1
ATOM 709 C C . PHE A 1 84 ? -0.153 -0.480 -15.044 1.00 60.81 84 PHE A C 1
ATOM 711 O O . PHE A 1 84 ? -0.769 -1.485 -14.689 1.00 60.81 84 PHE A O 1
ATOM 718 N N . VAL A 1 85 ? 0.644 0.186 -14.213 1.00 75.31 85 VAL A N 1
ATOM 719 C CA . VAL A 1 85 ? 1.266 -0.443 -13.038 1.00 75.31 85 VAL A CA 1
ATOM 720 C C . VAL A 1 85 ? 0.240 -0.852 -11.965 1.00 75.31 85 VAL A C 1
ATOM 722 O O . VAL A 1 85 ? 0.189 -2.022 -11.584 1.00 75.31 85 VAL A O 1
ATOM 725 N N . TYR A 1 86 ? -0.678 0.036 -11.554 1.00 81.06 86 TYR A N 1
ATOM 726 C CA . TYR A 1 86 ? -1.740 -0.347 -10.603 1.00 81.06 86 TYR A CA 1
ATOM 727 C C . TYR A 1 86 ? -2.819 -1.261 -11.199 1.00 81.06 86 TYR A C 1
ATOM 729 O O . TYR A 1 86 ? -3.464 -2.026 -10.478 1.00 81.06 86 TYR A O 1
ATOM 737 N N . VAL A 1 87 ? -3.049 -1.179 -12.514 1.00 83.38 87 VAL A N 1
ATOM 738 C CA . VAL A 1 87 ? -4.028 -2.027 -13.210 1.00 83.38 87 VAL A CA 1
ATOM 739 C C . VAL A 1 87 ? -3.540 -3.471 -13.229 1.00 83.38 87 VAL A C 1
ATOM 741 O O . VAL A 1 87 ? -4.336 -4.375 -12.969 1.00 83.38 87 VAL A O 1
ATOM 744 N N . SER A 1 88 ? -2.239 -3.680 -13.455 1.00 86.56 88 SER A N 1
ATOM 745 C CA . SER A 1 88 ? -1.614 -4.997 -13.330 1.00 86.56 88 SER A CA 1
ATOM 746 C C . SER A 1 88 ? -1.777 -5.530 -11.903 1.00 86.56 88 SER A C 1
ATOM 748 O O . SER A 1 88 ? -2.409 -6.571 -11.709 1.00 86.56 88 SER A O 1
ATOM 750 N N . ALA A 1 89 ? -1.404 -4.740 -10.884 1.00 89.69 89 ALA A N 1
ATOM 751 C CA . ALA A 1 89 ? -1.593 -5.116 -9.477 1.00 89.69 89 ALA A CA 1
ATOM 752 C C . ALA A 1 89 ? -3.053 -5.502 -9.148 1.00 89.69 89 ALA A C 1
ATOM 754 O O . ALA A 1 89 ? -3.309 -6.449 -8.401 1.00 89.69 89 ALA A O 1
ATOM 755 N N . LEU A 1 90 ? -4.035 -4.792 -9.717 1.00 89.88 90 LEU A N 1
ATOM 756 C CA . LEU A 1 90 ? -5.456 -5.055 -9.488 1.00 89.88 90 LEU A CA 1
ATOM 757 C C . LEU A 1 90 ? -5.907 -6.368 -10.141 1.00 89.88 90 LEU A C 1
ATOM 759 O O . LEU A 1 90 ? -6.555 -7.191 -9.480 1.00 89.88 90 LEU A O 1
ATOM 763 N N . ILE A 1 91 ? -5.596 -6.535 -11.430 1.00 87.75 91 ILE A N 1
ATOM 764 C CA . ILE A 1 91 ? -6.109 -7.621 -12.270 1.00 87.75 91 ILE A CA 1
ATOM 765 C C . ILE A 1 91 ? -5.349 -8.922 -12.012 1.00 87.75 91 ILE A C 1
ATOM 767 O O . ILE A 1 91 ? -5.969 -9.946 -11.710 1.00 87.75 91 ILE A O 1
ATOM 771 N N . THR A 1 92 ? -4.026 -8.888 -12.133 1.00 87.38 92 THR A N 1
ATOM 772 C CA . THR A 1 92 ? -3.175 -10.084 -12.080 1.00 87.38 92 THR A CA 1
ATOM 773 C C . THR A 1 92 ? -2.673 -10.353 -10.665 1.00 87.38 92 THR A C 1
ATOM 775 O O . THR A 1 92 ? -2.484 -11.508 -10.301 1.00 87.38 92 THR A O 1
ATOM 778 N N . GLY A 1 93 ? -2.529 -9.306 -9.845 1.00 90.12 93 GLY A N 1
ATOM 779 C CA . GLY A 1 93 ? -1.790 -9.386 -8.582 1.00 90.12 93 GLY A CA 1
ATOM 780 C C . GLY A 1 93 ? -0.281 -9.197 -8.761 1.00 90.12 93 GLY A C 1
ATOM 781 O O . GLY A 1 93 ? 0.443 -9.229 -7.773 1.00 90.12 93 GLY A O 1
ATOM 782 N N . ASN A 1 94 ? 0.192 -8.957 -9.985 1.00 89.12 94 ASN A N 1
ATOM 783 C CA . ASN A 1 94 ? 1.606 -8.784 -10.302 1.00 89.12 94 ASN A CA 1
ATOM 784 C C . ASN A 1 94 ? 1.904 -7.314 -10.576 1.00 89.12 94 ASN A C 1
ATOM 786 O O . ASN A 1 94 ? 1.179 -6.670 -11.334 1.00 89.12 94 ASN A O 1
ATOM 790 N N . SER A 1 95 ? 2.953 -6.771 -9.962 1.00 90.81 95 SER A N 1
ATOM 791 C CA . SER A 1 95 ? 3.381 -5.388 -10.194 1.00 90.81 95 SER A CA 1
ATOM 792 C C . SER A 1 95 ? 4.744 -5.110 -9.554 1.00 90.81 95 SER A C 1
ATOM 794 O O . SER A 1 95 ? 5.219 -5.873 -8.715 1.00 90.81 95 SER A O 1
ATOM 796 N N . VAL A 1 96 ? 5.330 -3.960 -9.886 1.00 90.56 96 VAL A N 1
ATOM 797 C CA . VAL A 1 96 ? 6.403 -3.313 -9.115 1.00 90.56 96 VAL A CA 1
ATOM 798 C C . VAL A 1 96 ? 5.854 -2.421 -7.991 1.00 90.56 96 VAL A C 1
ATOM 800 O O . VAL A 1 96 ? 4.635 -2.236 -7.860 1.00 90.56 96 VAL A O 1
ATOM 803 N N . CYS A 1 97 ? 6.760 -1.825 -7.207 1.00 93.06 97 CYS A N 1
ATOM 804 C CA . CYS A 1 97 ? 6.475 -0.945 -6.068 1.00 93.06 97 CYS A CA 1
ATOM 805 C C . CYS A 1 97 ? 5.478 0.182 -6.365 1.00 93.06 97 CYS A C 1
ATOM 807 O O . CYS A 1 97 ? 4.538 0.388 -5.592 1.00 93.06 97 CYS A O 1
ATOM 809 N N . MET A 1 98 ? 5.604 0.846 -7.518 1.00 90.38 98 MET A N 1
ATOM 810 C CA . MET A 1 98 ? 4.700 1.931 -7.903 1.00 90.38 98 MET A CA 1
ATOM 811 C C . MET A 1 98 ? 3.250 1.453 -8.044 1.00 90.38 98 MET A C 1
ATOM 813 O O . MET A 1 98 ? 2.351 2.071 -7.485 1.00 90.38 98 MET A O 1
ATOM 817 N N . GLY A 1 99 ? 2.994 0.318 -8.701 1.00 91.06 99 GLY A N 1
ATOM 818 C CA . GLY A 1 99 ? 1.617 -0.138 -8.924 1.00 91.06 99 GLY A CA 1
ATOM 819 C C . GLY A 1 99 ? 0.926 -0.657 -7.672 1.00 91.06 99 GLY A C 1
ATOM 820 O O . GLY A 1 99 ? -0.270 -0.422 -7.501 1.00 91.06 99 GLY A O 1
ATOM 821 N N . PHE A 1 100 ? 1.661 -1.292 -6.754 1.00 94.62 100 PHE A N 1
ATOM 822 C CA . PHE A 1 100 ? 1.106 -1.627 -5.440 1.00 94.62 100 PHE A CA 1
ATOM 823 C C . PHE A 1 100 ? 0.785 -0.366 -4.631 1.00 94.62 100 PHE A C 1
ATOM 825 O O . PHE A 1 100 ? -0.289 -0.295 -4.032 1.00 94.62 100 PHE A O 1
ATOM 832 N N . SER A 1 101 ? 1.667 0.637 -4.669 1.00 95.25 101 SER A N 1
ATOM 833 C CA . SER A 1 101 ? 1.476 1.905 -3.956 1.00 95.25 101 SER A CA 1
ATOM 834 C C . SER A 1 101 ? 0.302 2.714 -4.498 1.00 95.25 101 SER A C 1
ATOM 836 O O . SER A 1 101 ? -0.500 3.253 -3.734 1.00 95.25 101 SER A O 1
ATOM 838 N N . GLU A 1 102 ? 0.158 2.766 -5.820 1.00 92.81 102 GLU A N 1
ATOM 839 C CA . GLU A 1 102 ? -0.981 3.376 -6.501 1.00 92.81 102 GLU A CA 1
ATOM 840 C C . GLU A 1 102 ? -2.286 2.649 -6.186 1.00 92.81 102 GLU A C 1
ATOM 842 O O . GLU A 1 102 ? -3.268 3.290 -5.807 1.00 92.81 102 GLU A O 1
ATOM 847 N N . LEU A 1 103 ? -2.310 1.316 -6.296 1.00 94.12 103 LEU A N 1
ATOM 848 C CA . LEU A 1 103 ? -3.513 0.537 -6.020 1.00 94.12 103 LEU A CA 1
ATOM 849 C C . LEU A 1 103 ? -3.962 0.708 -4.566 1.00 94.12 103 LEU A C 1
ATOM 851 O O . LEU A 1 103 ? -5.143 0.953 -4.317 1.00 94.12 103 LEU A O 1
ATOM 855 N N . TYR A 1 104 ? -3.035 0.612 -3.610 1.00 97.38 104 TYR A N 1
ATOM 856 C CA . TYR A 1 104 ? -3.346 0.809 -2.197 1.00 97.38 104 TYR A CA 1
ATOM 857 C C . TYR A 1 104 ? -3.877 2.224 -1.930 1.00 97.38 104 TYR A C 1
ATOM 859 O O . TYR A 1 104 ? -4.905 2.381 -1.272 1.00 97.38 104 TYR A O 1
ATOM 867 N N . CYS A 1 105 ? -3.247 3.245 -2.516 1.00 95.62 105 CYS A N 1
ATOM 868 C CA . CYS A 1 105 ? -3.686 4.636 -2.425 1.00 95.62 105 CYS A CA 1
ATOM 869 C C . CYS A 1 105 ? -5.108 4.844 -2.979 1.00 95.62 105 CYS A C 1
ATOM 871 O O . CYS A 1 105 ? -5.977 5.375 -2.283 1.00 95.62 105 CYS A O 1
ATOM 873 N N . ILE A 1 106 ? -5.391 4.341 -4.186 1.00 92.94 106 ILE A N 1
ATOM 874 C CA . ILE A 1 106 ? -6.713 4.428 -4.829 1.00 92.94 106 ILE A CA 1
ATOM 875 C C . ILE A 1 106 ? -7.792 3.738 -3.983 1.00 92.94 106 ILE A C 1
ATOM 877 O O . ILE A 1 106 ? -8.898 4.268 -3.830 1.00 92.94 106 ILE A O 1
ATOM 881 N N . LEU A 1 107 ? -7.490 2.562 -3.425 1.00 95.94 107 LEU A N 1
ATOM 882 C CA . LEU A 1 107 ? -8.422 1.820 -2.573 1.00 95.94 107 LEU A CA 1
ATOM 883 C C . LEU A 1 107 ? -8.667 2.538 -1.240 1.00 95.94 107 LEU A C 1
ATOM 885 O O . LEU A 1 107 ? -9.820 2.629 -0.818 1.00 95.94 107 LEU A O 1
ATOM 889 N N . CYS A 1 108 ? -7.627 3.097 -0.613 1.00 97.31 108 CYS A N 1
ATOM 890 C CA . CYS A 1 108 ? -7.762 3.922 0.588 1.00 97.31 108 CYS A CA 1
ATOM 891 C C . CYS A 1 108 ? -8.658 5.137 0.334 1.00 97.31 108 CYS A C 1
ATOM 893 O O . CYS A 1 108 ? -9.654 5.308 1.041 1.00 97.31 108 CYS A O 1
ATOM 895 N N . TYR A 1 109 ? -8.386 5.918 -0.716 1.00 94.75 109 TYR A N 1
ATOM 896 C CA . TYR A 1 109 ? -9.219 7.072 -1.064 1.00 94.75 109 TYR A CA 1
ATOM 897 C C . TYR A 1 109 ? -10.671 6.677 -1.333 1.00 94.75 109 TYR A C 1
ATOM 899 O O . TYR A 1 109 ? -11.595 7.342 -0.865 1.00 94.75 109 TYR A O 1
ATOM 907 N N . SER A 1 110 ? -10.888 5.550 -2.016 1.00 92.12 110 SER A N 1
ATOM 908 C CA . SER A 1 110 ? -12.232 5.022 -2.286 1.00 92.12 110 SER A CA 1
ATOM 909 C C . SER A 1 110 ? -12.991 4.599 -1.019 1.00 92.12 110 SER A C 1
ATOM 911 O O . SER A 1 110 ? -14.213 4.462 -1.059 1.00 92.12 110 SER A O 1
ATOM 913 N N . LEU A 1 111 ? -12.290 4.397 0.100 1.00 94.38 111 LEU A N 1
ATOM 914 C CA . LEU A 1 111 ? -12.853 4.099 1.421 1.00 94.38 111 LEU A CA 1
ATOM 915 C C . LEU A 1 111 ? -12.826 5.306 2.376 1.00 94.38 111 LEU A C 1
ATOM 917 O O . LEU A 1 111 ? -13.127 5.143 3.561 1.00 94.38 111 LEU A O 1
ATOM 921 N N . GLY A 1 112 ? -12.475 6.499 1.884 1.00 94.31 112 GLY A N 1
ATOM 922 C CA . GLY A 1 112 ? -12.385 7.721 2.688 1.00 94.31 112 GLY A CA 1
ATOM 923 C C . GLY A 1 112 ? -11.164 7.778 3.611 1.00 94.31 112 GLY A C 1
ATOM 924 O O . GLY A 1 112 ? -11.205 8.465 4.628 1.00 94.31 112 GLY A O 1
ATOM 925 N N . ILE A 1 113 ? -10.100 7.039 3.290 1.00 96.12 113 ILE A N 1
ATOM 926 C CA . ILE A 1 113 ? -8.829 7.039 4.020 1.00 96.12 113 ILE A CA 1
ATOM 927 C C . ILE A 1 113 ? -7.837 7.887 3.233 1.00 96.12 113 ILE A C 1
ATOM 929 O O . ILE A 1 113 ? -7.562 7.603 2.068 1.00 96.12 113 ILE A O 1
ATOM 933 N N . GLU A 1 114 ? -7.289 8.916 3.871 1.00 96.19 114 GLU A N 1
ATOM 934 C CA . GLU A 1 114 ? -6.234 9.727 3.275 1.00 96.19 114 GLU A CA 1
ATOM 935 C C . GLU A 1 114 ? -4.950 8.898 3.154 1.00 96.19 114 GLU A C 1
ATOM 937 O O . GLU A 1 114 ? -4.492 8.273 4.117 1.00 96.19 114 GLU A O 1
ATOM 942 N N . CYS A 1 115 ? -4.400 8.865 1.943 1.00 95.81 115 CYS A N 1
ATOM 943 C CA . CYS A 1 115 ? -3.228 8.080 1.604 1.00 95.81 115 CYS A CA 1
ATOM 944 C C . CYS A 1 115 ? -2.396 8.831 0.564 1.00 95.81 115 CYS A C 1
ATOM 946 O O . CYS A 1 115 ? -2.942 9.307 -0.425 1.00 95.81 115 CYS A O 1
ATOM 948 N N . SER A 1 116 ? -1.088 8.907 0.771 1.00 94.69 116 SER A N 1
ATOM 949 C CA . SER A 1 116 ? -0.136 9.511 -0.161 1.00 94.69 116 SER A CA 1
ATOM 950 C C . SER A 1 116 ? 0.840 8.455 -0.657 1.00 94.69 116 SER A C 1
ATOM 952 O O . SER A 1 116 ? 1.120 7.481 0.042 1.00 94.69 116 SER A O 1
ATOM 954 N N . ILE A 1 117 ? 1.368 8.640 -1.864 1.00 94.00 117 ILE A N 1
ATOM 955 C CA . ILE A 1 117 ? 2.472 7.829 -2.387 1.00 94.00 117 ILE A CA 1
ATOM 956 C C . ILE A 1 117 ? 3.771 8.560 -2.062 1.00 94.00 117 ILE A C 1
ATOM 958 O O . ILE A 1 117 ? 3.909 9.748 -2.349 1.00 94.00 117 ILE A O 1
ATOM 962 N N . VAL A 1 118 ? 4.714 7.846 -1.462 1.00 93.75 118 VAL A N 1
ATOM 963 C CA . VAL A 1 118 ? 6.070 8.326 -1.210 1.00 93.75 118 VAL A CA 1
ATOM 964 C C . VAL A 1 118 ? 6.967 7.776 -2.294 1.00 93.75 118 VAL A C 1
ATOM 966 O O . VAL A 1 118 ? 6.932 6.577 -2.557 1.00 93.75 118 VAL A O 1
ATOM 969 N N . ILE A 1 119 ? 7.784 8.644 -2.884 1.00 91.56 119 ILE A N 1
ATOM 970 C CA . ILE A 1 119 ? 8.890 8.239 -3.742 1.00 91.56 119 ILE A CA 1
ATOM 971 C C . ILE A 1 119 ? 10.184 8.477 -2.975 1.00 91.56 119 ILE A C 1
ATOM 973 O O . ILE A 1 119 ? 10.421 9.563 -2.441 1.00 91.56 119 ILE A O 1
ATOM 977 N N . GLY A 1 120 ? 11.009 7.445 -2.911 1.00 92.06 120 GLY A N 1
ATOM 978 C CA . GLY A 1 120 ? 12.250 7.455 -2.161 1.00 92.06 120 GLY A CA 1
ATOM 979 C C . GLY A 1 120 ? 13.241 6.444 -2.708 1.00 92.06 120 GLY A C 1
ATOM 980 O O . GLY A 1 120 ? 13.119 5.986 -3.840 1.00 92.06 120 GLY A O 1
ATOM 981 N N . PHE A 1 121 ? 14.214 6.081 -1.887 1.00 91.38 121 PHE A N 1
ATOM 982 C CA . PHE A 1 121 ? 15.135 4.986 -2.153 1.00 91.38 121 PHE A CA 1
ATOM 983 C C . PHE A 1 121 ? 14.951 3.890 -1.116 1.00 91.38 121 PHE A C 1
ATOM 985 O O . PHE A 1 121 ? 14.636 4.177 0.041 1.00 91.38 121 PHE A O 1
ATOM 992 N N . ALA A 1 122 ? 15.172 2.647 -1.526 1.00 90.94 122 ALA A N 1
ATOM 993 C CA . ALA A 1 122 ? 15.245 1.524 -0.607 1.00 90.94 122 ALA A CA 1
ATOM 994 C C . ALA A 1 122 ? 16.296 0.503 -1.073 1.00 90.94 122 ALA A C 1
ATOM 996 O O . ALA A 1 122 ? 16.578 0.411 -2.269 1.00 90.94 122 ALA A O 1
ATOM 997 N N . TRP A 1 123 ? 16.900 -0.222 -0.131 1.00 88.94 123 TRP A N 1
ATOM 998 C CA . TRP A 1 123 ? 17.985 -1.186 -0.383 1.00 88.94 123 TRP A CA 1
ATOM 999 C C . TRP A 1 123 ? 17.928 -2.358 0.597 1.00 88.94 123 TRP A C 1
ATOM 1001 O O . TRP A 1 123 ? 17.409 -2.221 1.707 1.00 88.94 123 TRP A O 1
ATOM 1011 N N . ASN A 1 124 ? 18.490 -3.516 0.246 1.00 78.94 124 ASN A N 1
ATOM 1012 C CA . ASN A 1 124 ? 18.575 -4.604 1.215 1.00 78.94 124 ASN A CA 1
ATOM 1013 C C . ASN A 1 124 ? 19.601 -4.265 2.299 1.00 78.94 124 ASN A C 1
ATOM 1015 O O . ASN A 1 124 ? 20.701 -3.767 2.044 1.00 78.94 124 ASN A O 1
ATOM 1019 N N . LYS A 1 125 ? 19.250 -4.567 3.552 1.00 68.44 125 LYS A N 1
ATOM 1020 C CA . LYS A 1 125 ? 20.091 -4.246 4.708 1.00 68.44 125 LYS A CA 1
ATOM 1021 C C . LYS A 1 125 ? 21.493 -4.848 4.550 1.00 68.44 125 LYS A C 1
ATOM 1023 O O . LYS A 1 125 ? 21.653 -6.064 4.517 1.00 68.44 125 LYS A O 1
ATOM 1028 N N . GLY A 1 126 ? 22.503 -3.978 4.516 1.00 60.50 126 GLY A N 1
ATOM 1029 C CA . GLY A 1 126 ? 23.911 -4.352 4.347 1.00 60.50 126 GLY A CA 1
ATOM 1030 C C . GLY A 1 126 ? 24.429 -4.318 2.903 1.00 60.50 126 GLY A C 1
ATOM 1031 O O . GLY A 1 126 ? 25.617 -4.554 2.713 1.00 60.50 126 GLY A O 1
ATOM 1032 N N . LEU A 1 127 ? 23.585 -3.992 1.917 1.00 61.16 127 LEU A N 1
ATOM 1033 C CA . LEU A 1 127 ? 23.925 -3.951 0.490 1.00 61.16 127 LEU A CA 1
ATOM 1034 C C . LEU A 1 127 ? 23.529 -2.604 -0.134 1.00 61.16 127 LEU A C 1
ATOM 1036 O O . LEU A 1 127 ? 22.698 -2.543 -1.022 1.00 61.16 127 LEU A O 1
ATOM 1040 N N . THR A 1 128 ? 24.130 -1.490 0.289 1.00 60.50 128 THR A N 1
ATOM 1041 C CA . THR A 1 128 ? 23.781 -0.148 -0.242 1.00 60.50 128 THR A CA 1
ATOM 1042 C C . THR A 1 128 ? 23.963 0.004 -1.759 1.00 60.50 128 THR A C 1
ATOM 1044 O O . THR A 1 128 ? 23.418 0.925 -2.356 1.00 60.50 128 THR A O 1
ATOM 1047 N N . GLU A 1 129 ? 24.731 -0.884 -2.392 1.00 63.81 129 GLU A N 1
ATOM 1048 C CA . GLU A 1 129 ? 24.912 -0.941 -3.847 1.00 63.81 129 GLU A CA 1
ATOM 1049 C C . GLU A 1 129 ? 23.665 -1.406 -4.620 1.00 63.81 129 GLU A C 1
ATOM 1051 O O . GLU A 1 129 ? 23.605 -1.198 -5.831 1.00 63.81 129 GLU A O 1
ATOM 1056 N N . ASP A 1 130 ? 22.660 -1.972 -3.939 1.00 71.69 130 ASP A N 1
ATOM 1057 C CA . ASP A 1 130 ? 21.370 -2.349 -4.531 1.00 71.69 130 ASP A CA 1
ATOM 1058 C C . ASP A 1 130 ? 20.277 -1.275 -4.376 1.00 71.69 130 ASP A C 1
ATOM 1060 O O . ASP A 1 130 ? 19.115 -1.521 -4.704 1.00 71.69 130 ASP A O 1
ATOM 1064 N N . ALA A 1 131 ? 20.652 -0.069 -3.925 1.00 77.06 131 ALA A N 1
ATOM 1065 C CA . ALA A 1 131 ? 19.723 1.037 -3.741 1.00 77.06 131 ALA A CA 1
ATOM 1066 C C . ALA A 1 131 ? 18.971 1.372 -5.034 1.00 77.06 131 ALA A C 1
ATOM 1068 O O . ALA A 1 131 ? 19.531 1.872 -6.015 1.00 77.06 131 ALA A O 1
ATOM 1069 N N . GLY A 1 132 ? 17.665 1.120 -4.997 1.00 84.12 132 GLY A N 1
ATOM 1070 C CA . GLY A 1 132 ? 16.732 1.383 -6.080 1.00 84.12 132 GLY A CA 1
ATOM 1071 C C . GLY A 1 132 ? 15.778 2.514 -5.729 1.00 84.12 132 GLY A C 1
ATOM 1072 O O . GLY A 1 132 ? 15.472 2.748 -4.557 1.00 84.12 132 GLY A O 1
ATOM 1073 N N . LEU A 1 133 ? 15.287 3.207 -6.759 1.00 88.94 133 LEU A N 1
ATOM 1074 C CA . LEU A 1 133 ? 14.128 4.077 -6.591 1.00 88.94 133 LEU A CA 1
ATOM 1075 C C . LEU A 1 133 ? 12.948 3.209 -6.149 1.00 88.94 133 LEU A C 1
ATOM 1077 O O . LEU A 1 133 ? 12.687 2.160 -6.739 1.00 88.94 133 LEU A O 1
ATOM 1081 N N . HIS A 1 134 ? 12.248 3.649 -5.116 1.00 92.88 134 HIS A N 1
ATOM 1082 C CA . HIS A 1 134 ? 11.195 2.884 -4.475 1.00 92.88 134 HIS A CA 1
ATOM 1083 C C . HIS A 1 134 ? 9.951 3.732 -4.252 1.00 92.88 134 HIS A C 1
ATOM 1085 O O . HIS A 1 134 ? 10.036 4.952 -4.095 1.00 92.88 134 HIS A O 1
ATOM 1091 N N . ALA A 1 135 ? 8.799 3.068 -4.231 1.00 93.38 135 ALA A N 1
ATOM 1092 C CA . ALA A 1 135 ? 7.512 3.687 -3.967 1.00 93.38 135 ALA A CA 1
ATOM 1093 C C . ALA A 1 135 ? 6.757 2.895 -2.897 1.00 93.38 135 ALA A C 1
ATOM 1095 O O . ALA A 1 135 ? 6.659 1.671 -2.985 1.00 93.38 135 ALA A O 1
ATOM 1096 N N . TRP A 1 136 ? 6.216 3.604 -1.911 1.00 97.12 136 TRP A N 1
ATOM 1097 C CA . TRP A 1 136 ? 5.347 3.059 -0.862 1.00 97.12 136 TRP A CA 1
ATOM 1098 C C . TRP A 1 136 ? 4.304 4.113 -0.464 1.00 97.12 136 TRP A C 1
ATOM 1100 O O . TRP A 1 136 ? 4.143 5.122 -1.154 1.00 97.12 136 TRP A O 1
ATOM 1110 N N . ASN A 1 137 ? 3.576 3.915 0.637 1.00 97.69 137 ASN A N 1
ATOM 1111 C CA . ASN A 1 137 ? 2.507 4.819 1.055 1.00 97.69 137 ASN A CA 1
ATOM 1112 C C . ASN A 1 137 ? 2.698 5.436 2.444 1.00 97.69 137 ASN A C 1
ATOM 1114 O O . ASN A 1 137 ? 3.251 4.808 3.344 1.00 97.69 137 ASN A O 1
ATOM 1118 N N . ILE A 1 138 ? 2.132 6.631 2.638 1.00 97.94 138 ILE A N 1
ATOM 1119 C CA . ILE A 1 138 ? 1.745 7.152 3.956 1.00 97.94 138 ILE A CA 1
ATOM 1120 C C . ILE A 1 138 ? 0.228 7.103 4.067 1.00 97.94 138 ILE A C 1
ATOM 1122 O O . ILE A 1 138 ? -0.452 7.582 3.167 1.00 97.94 138 ILE A O 1
ATOM 1126 N N . VAL A 1 139 ? -0.308 6.589 5.171 1.00 97.69 139 VAL A N 1
ATOM 1127 C CA . VAL A 1 139 ? -1.736 6.702 5.507 1.00 97.69 139 VAL A CA 1
ATOM 1128 C C . VAL A 1 139 ? -1.939 7.627 6.695 1.00 97.69 139 VAL A C 1
ATOM 1130 O O . VAL A 1 139 ? -1.232 7.509 7.696 1.00 97.69 139 VAL A O 1
ATOM 1133 N N . THR A 1 140 ? -2.936 8.505 6.606 1.00 96.69 140 THR A N 1
ATOM 1134 C CA . THR A 1 140 ? -3.372 9.358 7.716 1.00 96.69 140 THR A CA 1
ATOM 1135 C C . THR A 1 140 ? -4.629 8.747 8.335 1.00 96.69 140 THR A C 1
ATOM 1137 O O . THR A 1 140 ? -5.661 8.607 7.677 1.00 96.69 140 THR A O 1
ATOM 1140 N N . LEU A 1 141 ? -4.550 8.348 9.606 1.00 95.81 141 LEU A N 1
ATOM 1141 C CA . LEU A 1 141 ? -5.610 7.621 10.308 1.00 95.81 141 LEU A CA 1
ATOM 1142 C C . LEU A 1 141 ? -6.025 8.325 11.610 1.00 95.81 141 LEU A C 1
ATOM 1144 O O . LEU A 1 141 ? -5.181 8.933 12.270 1.00 95.81 141 LEU A O 1
ATOM 1148 N N . PRO A 1 142 ? -7.300 8.208 12.028 1.00 93.69 142 PRO A N 1
ATOM 1149 C CA . PRO A 1 142 ? -7.725 8.569 13.378 1.00 93.69 142 PRO A CA 1
ATOM 1150 C C . PRO A 1 142 ? -7.005 7.730 14.438 1.00 93.69 142 PRO A C 1
ATOM 1152 O O . PRO A 1 142 ? -6.993 6.501 14.346 1.00 93.69 142 PRO A O 1
ATOM 1155 N N . GLU A 1 143 ? -6.454 8.392 15.455 1.00 89.19 143 GLU A N 1
ATOM 1156 C CA . GLU A 1 143 ? -5.770 7.743 16.584 1.00 89.19 143 GLU A CA 1
ATOM 1157 C C . GLU A 1 143 ? -6.568 7.861 17.886 1.00 89.19 143 GLU A C 1
ATOM 1159 O O . GLU A 1 143 ? -6.690 6.909 18.650 1.00 89.19 143 GLU A O 1
ATOM 1164 N N . SER A 1 144 ? -7.142 9.030 18.161 1.00 85.31 144 SER A N 1
ATOM 1165 C CA . SER A 1 144 ? -7.967 9.230 19.347 1.00 85.31 144 SER A CA 1
ATOM 1166 C C . SER A 1 144 ? -9.055 10.243 19.063 1.00 85.31 144 SER A C 1
ATOM 1168 O O . SER A 1 144 ? -8.867 11.158 18.264 1.00 85.31 144 SER A O 1
ATOM 1170 N N . GLU A 1 145 ? -10.188 10.088 19.732 1.00 86.38 145 GLU A N 1
ATOM 1171 C CA . GLU A 1 145 ? -11.246 11.084 19.743 1.00 86.38 145 GLU A CA 1
ATO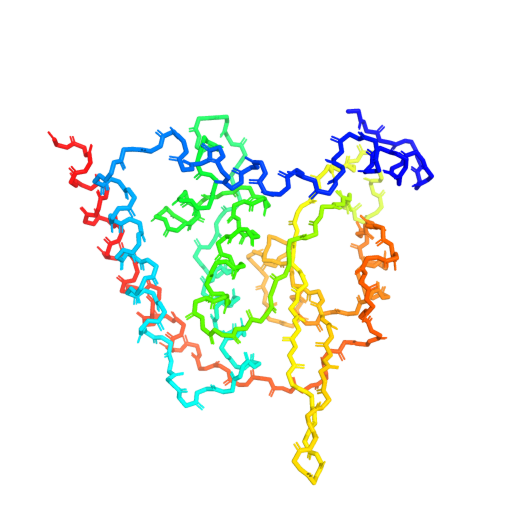M 1172 C C . GLU A 1 145 ? -11.488 11.515 21.187 1.00 86.38 145 GLU A C 1
ATOM 1174 O O . GLU A 1 145 ? -11.740 10.689 22.068 1.00 86.38 145 GLU A O 1
ATOM 1179 N N . LYS A 1 146 ? -11.382 12.817 21.449 1.00 86.19 146 LYS A N 1
ATOM 1180 C CA . LYS A 1 146 ? -11.698 13.404 22.754 1.00 86.19 146 LYS A CA 1
ATOM 1181 C C . LYS A 1 146 ? -12.592 14.613 22.558 1.00 86.19 146 LYS A C 1
ATOM 1183 O O . LYS A 1 146 ? -12.205 15.579 21.905 1.00 86.19 146 LYS A O 1
ATOM 1188 N N . ASN A 1 147 ? -13.780 14.570 23.160 1.00 86.69 147 ASN A N 1
ATOM 1189 C CA . ASN A 1 147 ? -14.776 15.645 23.095 1.00 86.69 147 ASN A CA 1
ATOM 1190 C C . ASN A 1 147 ? -15.109 16.064 21.648 1.00 86.69 147 ASN A C 1
ATOM 1192 O O . ASN A 1 147 ? -15.174 17.254 21.353 1.00 86.69 147 ASN A O 1
ATOM 1196 N N . GLY A 1 148 ? -15.247 15.095 20.736 1.00 84.44 148 GLY A N 1
ATOM 1197 C CA . GLY A 1 148 ? -15.514 15.344 19.314 1.00 84.44 148 GLY A CA 1
ATOM 1198 C C . GLY A 1 148 ? -14.309 15.828 18.497 1.00 84.44 148 GLY A C 1
ATOM 1199 O O . GLY A 1 148 ? -14.452 16.075 17.304 1.00 84.44 148 GLY A O 1
ATOM 1200 N N . ASN A 1 149 ? -13.120 15.960 19.101 1.00 88.38 149 ASN A N 1
ATOM 1201 C CA . ASN A 1 149 ? -11.887 16.264 18.376 1.00 88.38 149 ASN A CA 1
ATOM 1202 C C . ASN A 1 149 ? -11.123 14.978 18.087 1.00 88.38 149 ASN A C 1
ATOM 1204 O O . ASN A 1 149 ? -10.688 14.290 19.014 1.00 88.38 149 ASN A O 1
ATOM 1208 N N . VAL A 1 150 ? -10.937 14.691 16.802 1.00 89.50 150 VAL A N 1
ATOM 1209 C CA . VAL A 1 150 ? -10.161 13.549 16.324 1.00 89.50 150 VAL A CA 1
ATOM 1210 C C . VAL A 1 150 ? -8.710 13.974 16.121 1.00 89.50 150 VAL A C 1
ATOM 1212 O O . VAL A 1 150 ? -8.426 14.922 15.391 1.00 89.50 150 VAL A O 1
ATOM 1215 N N . THR A 1 151 ? -7.778 13.260 16.743 1.00 92.62 151 THR A N 1
ATOM 1216 C CA . THR A 1 151 ? -6.352 13.383 16.441 1.00 92.62 151 THR A CA 1
ATOM 1217 C C . THR A 1 151 ? -6.006 12.439 15.301 1.00 92.62 151 THR A C 1
ATOM 1219 O O . THR A 1 151 ? -6.270 11.238 15.394 1.00 92.62 151 THR A O 1
ATOM 1222 N N . LEU A 1 152 ? -5.394 12.973 14.251 1.00 93.31 152 LEU A N 1
ATOM 1223 C CA . LEU A 1 152 ? -4.894 12.194 13.125 1.00 93.31 152 LEU A CA 1
ATOM 1224 C C . LEU A 1 152 ? -3.418 11.855 13.316 1.00 93.31 152 LEU A C 1
ATOM 1226 O O . LEU A 1 152 ? -2.671 12.615 13.939 1.00 93.31 152 LEU A O 1
ATOM 1230 N N . LYS A 1 153 ? -3.002 10.725 12.753 1.00 95.31 153 LYS A N 1
ATOM 1231 C CA . LYS A 1 153 ? -1.617 10.269 12.776 1.00 95.31 153 LYS A CA 1
ATOM 1232 C C . LYS A 1 153 ? -1.244 9.624 11.452 1.00 95.31 153 LYS A C 1
ATOM 1234 O O . LYS A 1 153 ? -2.053 8.921 10.850 1.00 95.31 153 LYS A O 1
ATOM 1239 N N . GLN A 1 154 ? -0.025 9.907 11.011 1.00 96.81 154 GLN A N 1
ATOM 1240 C CA . GLN A 1 154 ? 0.541 9.386 9.778 1.00 96.81 154 GLN A CA 1
ATOM 1241 C C . GLN A 1 154 ? 1.372 8.140 10.059 1.00 96.81 154 GLN A C 1
ATOM 1243 O O . GLN A 1 154 ? 2.069 8.072 11.076 1.00 96.81 154 GLN A O 1
ATOM 1248 N N . TYR A 1 155 ? 1.308 7.177 9.144 1.00 97.31 155 TYR A N 1
ATOM 1249 C CA . TYR A 1 155 ? 2.138 5.985 9.191 1.00 97.31 155 TYR A CA 1
ATOM 1250 C C . TYR A 1 155 ? 2.581 5.548 7.806 1.00 97.31 155 TYR A C 1
ATOM 1252 O O . TYR A 1 155 ? 1.808 5.624 6.850 1.00 97.31 155 TYR A O 1
ATOM 1260 N N . HIS A 1 156 ? 3.774 4.973 7.737 1.00 98.00 156 HIS A N 1
ATOM 1261 C CA . HIS A 1 156 ? 4.246 4.264 6.562 1.00 98.00 156 HIS A CA 1
ATOM 1262 C C . HIS A 1 156 ? 3.516 2.934 6.376 1.00 98.00 156 HIS A C 1
ATOM 1264 O O . HIS A 1 156 ? 3.252 2.198 7.335 1.00 98.00 156 HIS A O 1
ATOM 1270 N N . VAL A 1 157 ? 3.219 2.625 5.118 1.00 97.81 157 VAL A N 1
ATOM 1271 C CA . VAL A 1 157 ? 2.712 1.338 4.654 1.00 97.81 157 VAL A CA 1
ATOM 1272 C C . VAL A 1 157 ? 3.478 0.941 3.396 1.00 97.81 157 VAL A C 1
ATOM 1274 O O . VAL A 1 157 ? 3.358 1.607 2.370 1.00 97.81 157 VAL A O 1
ATOM 1277 N N . ASP A 1 158 ? 4.230 -0.157 3.461 1.00 96.88 158 ASP A N 1
ATOM 1278 C CA . ASP A 1 158 ? 4.885 -0.755 2.293 1.00 96.88 158 ASP A CA 1
ATOM 1279 C C . ASP A 1 158 ? 4.381 -2.183 2.051 1.00 96.88 158 ASP A C 1
ATOM 1281 O O . ASP A 1 158 ? 4.727 -3.145 2.748 1.00 96.88 158 ASP A O 1
ATOM 1285 N N . VAL A 1 159 ? 3.533 -2.310 1.029 1.00 95.56 159 VAL A N 1
ATOM 1286 C CA . VAL A 1 159 ? 2.984 -3.593 0.575 1.00 95.56 159 VAL A CA 1
ATOM 1287 C C . VAL A 1 159 ? 4.086 -4.486 0.011 1.00 95.56 159 VAL A C 1
ATOM 1289 O O . VAL A 1 159 ? 4.129 -5.675 0.322 1.00 95.56 159 VAL A O 1
ATOM 1292 N N . THR A 1 160 ? 4.989 -3.929 -0.795 1.00 93.62 160 THR A N 1
ATOM 1293 C CA . THR A 1 160 ? 5.988 -4.698 -1.548 1.00 93.62 160 THR A CA 1
ATOM 1294 C C . THR A 1 160 ? 7.045 -5.330 -0.664 1.00 93.62 160 THR A C 1
ATOM 1296 O O . THR A 1 160 ? 7.351 -6.511 -0.817 1.00 93.62 160 THR A O 1
ATOM 1299 N N . TRP A 1 161 ? 7.513 -4.600 0.344 1.00 92.50 161 TRP A N 1
ATOM 1300 C CA . TRP A 1 161 ? 8.439 -5.134 1.339 1.00 92.50 161 TRP A CA 1
ATOM 1301 C C . TRP A 1 161 ? 7.773 -6.065 2.352 1.00 92.50 161 TRP A C 1
ATOM 1303 O O . TRP A 1 161 ? 8.457 -6.641 3.203 1.00 92.50 161 TRP A O 1
ATOM 1313 N N . SER A 1 162 ? 6.459 -6.256 2.242 1.00 93.00 162 SER A N 1
ATOM 1314 C CA . SER A 1 162 ? 5.675 -7.186 3.054 1.00 93.00 162 SER A CA 1
ATOM 1315 C C . SER A 1 162 ? 5.170 -8.400 2.271 1.00 93.00 162 SER A C 1
ATOM 1317 O O . SER A 1 162 ? 4.609 -9.310 2.881 1.00 93.00 162 SER A O 1
ATOM 1319 N N . LEU A 1 163 ? 5.390 -8.462 0.951 1.00 90.44 163 LEU A N 1
ATOM 1320 C CA . LEU A 1 163 ? 5.009 -9.614 0.129 1.00 90.44 163 LEU A CA 1
ATOM 1321 C C . LEU A 1 163 ? 5.684 -10.890 0.642 1.00 90.44 163 LEU A C 1
ATOM 1323 O O . LEU A 1 163 ? 6.876 -10.909 0.945 1.00 90.44 163 LEU A O 1
ATOM 1327 N N . GLY A 1 164 ? 4.902 -11.964 0.770 1.00 74.69 164 GLY A N 1
ATOM 1328 C CA . GLY A 1 164 ? 5.384 -13.256 1.269 1.00 74.69 164 GLY A CA 1
ATOM 1329 C C . GLY A 1 164 ? 5.784 -13.287 2.754 1.00 74.69 164 GLY A C 1
ATOM 1330 O O . GLY A 1 164 ? 6.248 -14.329 3.221 1.00 74.69 164 GLY A O 1
ATOM 1331 N N . LYS A 1 165 ? 5.603 -12.193 3.511 1.00 72.44 165 LYS A N 1
ATOM 1332 C CA . LYS A 1 165 ? 5.915 -12.120 4.950 1.00 72.44 165 LYS A CA 1
ATOM 1333 C C . LYS A 1 165 ? 4.665 -12.328 5.813 1.00 72.44 165 LYS A C 1
ATOM 1335 O O . LYS A 1 165 ? 3.541 -12.069 5.392 1.00 72.44 165 LYS A O 1
ATOM 1340 N N . SER A 1 166 ? 4.861 -12.805 7.043 1.00 58.62 166 SER A N 1
ATOM 1341 C CA . SER A 1 166 ? 3.812 -12.826 8.072 1.00 58.62 166 SER A CA 1
ATOM 1342 C C . SER A 1 166 ? 3.569 -11.419 8.639 1.00 58.62 166 SER A C 1
ATOM 1344 O O . SER A 1 166 ? 4.471 -10.580 8.633 1.00 58.62 166 SER A O 1
ATOM 1346 N N . CYS A 1 167 ? 2.371 -11.170 9.185 1.00 55.97 167 CYS A N 1
ATOM 1347 C CA . CYS A 1 167 ? 1.963 -9.867 9.734 1.00 55.97 167 CYS A CA 1
ATOM 1348 C C . CYS A 1 167 ? 2.938 -9.307 10.793 1.00 55.97 167 CYS A C 1
ATOM 1350 O O . CYS A 1 167 ? 3.094 -8.093 10.901 1.00 55.97 167 CYS A O 1
ATOM 1352 N N . GLU A 1 168 ? 3.620 -10.175 11.550 1.00 51.31 168 GLU A N 1
ATOM 1353 C CA . GLU A 1 168 ? 4.581 -9.801 12.605 1.00 51.31 168 GLU A CA 1
ATOM 1354 C C . GLU A 1 168 ? 5.858 -9.128 12.066 1.00 51.31 168 GLU A C 1
ATOM 1356 O O . GLU A 1 168 ? 6.487 -8.360 12.787 1.00 51.31 168 GLU A O 1
ATOM 1361 N N . ASN A 1 169 ? 6.201 -9.349 10.791 1.00 60.09 169 ASN A N 1
ATOM 1362 C CA . ASN A 1 169 ? 7.358 -8.754 10.106 1.00 60.09 169 ASN A CA 1
ATOM 1363 C C . ASN A 1 169 ? 6.934 -7.839 8.941 1.00 60.09 169 ASN A C 1
ATOM 1365 O O . ASN A 1 169 ? 7.652 -7.707 7.945 1.00 60.09 169 ASN A O 1
ATOM 1369 N N . SER A 1 170 ? 5.738 -7.256 9.040 1.00 84.00 170 SER A N 1
ATOM 1370 C CA . SER A 1 170 ? 5.164 -6.399 8.003 1.00 84.00 170 SER A CA 1
ATOM 1371 C C . SER A 1 170 ? 5.589 -4.933 8.146 1.00 84.00 170 SER A C 1
ATOM 1373 O O . SER A 1 170 ? 5.833 -4.430 9.245 1.00 84.00 170 SER A O 1
ATOM 1375 N N . TYR A 1 171 ? 5.623 -4.228 7.018 1.00 94.56 171 TYR A N 1
ATOM 1376 C CA . TYR A 1 171 ? 5.839 -2.782 6.915 1.00 94.56 171 TYR A CA 1
ATOM 1377 C C . TYR A 1 171 ? 4.499 -2.034 6.976 1.00 94.56 171 TYR A C 1
ATOM 1379 O O . TYR A 1 171 ? 4.270 -1.082 6.236 1.00 94.56 171 TYR A O 1
ATOM 1387 N N . PHE A 1 172 ? 3.577 -2.493 7.827 1.00 95.69 172 PHE A N 1
ATOM 1388 C CA . PHE A 1 172 ? 2.265 -1.881 8.011 1.00 95.69 172 PHE A CA 1
ATOM 1389 C C . PHE A 1 172 ? 2.240 -0.989 9.256 1.00 95.69 172 PHE A C 1
ATOM 1391 O O . PHE A 1 172 ? 2.600 -1.419 10.352 1.00 95.69 172 PHE A O 1
ATOM 1398 N N . LEU A 1 173 ? 1.779 0.249 9.074 1.00 96.12 173 LEU A N 1
ATOM 1399 C CA . LEU A 1 173 ? 1.651 1.291 10.096 1.00 96.12 173 LEU A CA 1
ATOM 1400 C C . LEU A 1 173 ? 2.944 1.565 10.883 1.00 96.12 173 LEU A C 1
ATOM 1402 O O . LEU A 1 173 ? 2.971 1.523 12.119 1.00 96.12 173 LEU A O 1
ATOM 1406 N N . LYS A 1 174 ? 4.018 1.843 10.142 1.00 96.12 174 LYS A N 1
ATOM 1407 C CA . LYS A 1 174 ? 5.371 2.055 10.665 1.00 96.12 174 LYS A CA 1
ATOM 1408 C C . LYS A 1 174 ? 5.747 3.528 10.803 1.00 96.12 174 LYS A C 1
ATOM 1410 O O . LYS A 1 174 ? 5.217 4.387 10.100 1.00 96.12 174 LYS A O 1
ATOM 1415 N N . SER A 1 175 ? 6.643 3.805 11.743 1.00 96.25 175 SER A N 1
ATOM 1416 C CA . SER A 1 175 ? 7.234 5.126 11.976 1.00 96.25 175 SER A CA 1
ATOM 1417 C C . SER A 1 175 ? 8.343 5.467 10.992 1.00 96.25 175 SER A C 1
ATOM 1419 O O . SER A 1 175 ? 8.929 4.580 10.373 1.00 96.25 175 SER A O 1
ATOM 1421 N N . ASP A 1 176 ? 8.696 6.751 10.944 1.00 96.50 176 ASP A N 1
ATOM 1422 C CA . ASP A 1 176 ? 9.885 7.244 10.250 1.00 96.50 176 ASP A CA 1
ATOM 1423 C C . ASP A 1 176 ? 11.138 6.500 10.755 1.00 96.50 176 ASP A C 1
ATOM 1425 O O . ASP A 1 176 ? 11.932 5.984 9.972 1.00 96.50 176 ASP A O 1
ATOM 1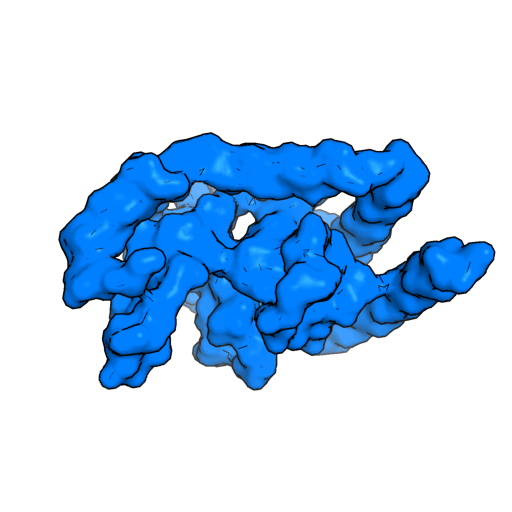429 N N . GLN A 1 177 ? 11.283 6.359 12.078 1.00 95.50 177 GLN A N 1
ATOM 1430 C CA . GLN A 1 177 ? 12.423 5.657 12.673 1.00 95.50 177 GLN A CA 1
ATOM 1431 C C . GLN A 1 177 ? 12.518 4.207 12.183 1.00 95.50 177 GLN A C 1
ATOM 1433 O O . GLN A 1 177 ? 13.591 3.770 11.770 1.00 95.50 177 GLN A O 1
ATOM 1438 N N . PHE A 1 178 ? 11.404 3.467 12.203 1.00 95.00 178 PHE A N 1
ATOM 1439 C CA . PHE A 1 178 ? 11.390 2.083 11.737 1.00 95.00 178 PHE A CA 1
ATOM 1440 C C . PHE A 1 178 ? 11.829 1.991 10.275 1.00 95.00 178 PHE A C 1
ATOM 1442 O O . PHE A 1 178 ? 12.673 1.164 9.941 1.00 95.00 178 PHE A O 1
ATOM 1449 N N . MET A 1 179 ? 11.278 2.837 9.405 1.00 95.38 179 MET A N 1
ATOM 1450 C CA . MET A 1 179 ? 11.574 2.793 7.973 1.00 95.38 179 MET A CA 1
ATOM 1451 C C . MET A 1 179 ? 13.049 3.097 7.691 1.00 95.38 179 MET A C 1
ATOM 1453 O O . MET A 1 179 ? 13.686 2.384 6.915 1.00 95.38 179 MET A O 1
ATOM 1457 N N . GLU A 1 180 ? 13.622 4.085 8.379 1.00 92.62 180 GLU A N 1
ATOM 1458 C CA . GLU A 1 180 ? 15.034 4.456 8.250 1.00 92.62 180 GLU A CA 1
ATOM 1459 C C . GLU A 1 180 ? 15.978 3.338 8.734 1.00 92.62 180 GLU A C 1
ATOM 1461 O O . GLU A 1 180 ? 16.899 2.935 8.019 1.00 92.62 180 GLU A O 1
ATOM 1466 N N . GLU A 1 181 ? 15.702 2.738 9.899 1.00 92.19 181 GLU A N 1
ATOM 1467 C CA . GLU A 1 181 ? 16.457 1.584 10.426 1.00 92.19 181 GLU A CA 1
ATOM 1468 C C . GLU A 1 181 ? 16.378 0.341 9.519 1.00 92.19 181 GLU A C 1
ATOM 1470 O O . GLU A 1 181 ? 17.228 -0.562 9.586 1.00 92.19 181 GLU A O 1
ATOM 1475 N N . HIS A 1 182 ? 15.361 0.305 8.656 1.00 91.19 182 HIS A N 1
ATOM 1476 C CA . HIS A 1 182 ? 15.097 -0.742 7.679 1.00 91.19 182 HIS A CA 1
ATOM 1477 C C . HIS A 1 182 ? 15.302 -0.250 6.243 1.00 91.19 182 HIS A C 1
ATOM 1479 O O . HIS A 1 182 ? 14.624 -0.705 5.326 1.00 91.19 182 HIS A O 1
ATOM 1485 N N . SER A 1 183 ? 16.300 0.618 6.042 1.00 90.94 183 SER A N 1
ATOM 1486 C CA . SER A 1 183 ? 16.875 0.901 4.719 1.00 90.94 183 SER A CA 1
ATOM 1487 C C . SER A 1 183 ? 15.920 1.584 3.735 1.00 90.94 183 SER A C 1
ATOM 1489 O O . SER A 1 183 ? 16.048 1.388 2.532 1.00 90.94 183 SER A O 1
ATOM 1491 N N . HIS A 1 184 ? 14.980 2.390 4.238 1.00 93.19 184 HIS A N 1
ATOM 1492 C CA . HIS A 1 184 ? 14.201 3.325 3.427 1.00 93.19 184 HIS A CA 1
ATOM 1493 C C . HIS A 1 184 ? 14.689 4.754 3.622 1.00 93.19 184 HIS A C 1
ATOM 1495 O O . HIS A 1 184 ? 14.971 5.187 4.740 1.00 93.19 184 HIS A O 1
ATOM 1501 N N . LEU A 1 185 ? 14.701 5.512 2.531 1.00 92.19 185 LEU A N 1
ATOM 1502 C CA . LEU A 1 185 ? 15.073 6.916 2.512 1.00 92.19 185 LEU A CA 1
ATOM 1503 C C . LEU A 1 185 ? 14.066 7.726 1.700 1.00 92.19 185 LEU A C 1
ATOM 1505 O O . LEU A 1 185 ? 13.777 7.409 0.551 1.00 92.19 185 LEU A O 1
ATOM 1509 N N . TRP A 1 186 ? 13.571 8.813 2.278 1.00 92.81 186 TRP A N 1
ATOM 1510 C CA . TRP A 1 186 ? 12.686 9.779 1.630 1.00 92.81 186 TRP A CA 1
ATOM 1511 C C . TRP A 1 186 ? 13.006 11.186 2.126 1.00 92.81 186 TRP A C 1
ATOM 1513 O O . TRP A 1 186 ? 13.794 11.387 3.055 1.00 92.81 186 TRP A O 1
ATOM 1523 N N . ASN A 1 187 ? 12.364 12.186 1.532 1.00 89.12 187 ASN A N 1
ATOM 1524 C CA . ASN A 1 187 ? 12.446 13.548 2.030 1.00 89.12 187 ASN A CA 1
ATOM 1525 C C . ASN A 1 187 ? 11.601 13.713 3.310 1.00 89.12 187 ASN A C 1
ATOM 1527 O O . ASN A 1 187 ? 10.379 13.844 3.276 1.00 89.12 187 ASN A O 1
ATOM 1531 N N . LYS A 1 188 ? 12.276 13.752 4.465 1.00 85.25 188 LYS A N 1
ATOM 1532 C CA . LYS A 1 188 ? 11.657 13.840 5.804 1.00 85.25 188 LYS A CA 1
ATOM 1533 C C . LYS A 1 188 ? 10.838 15.113 6.063 1.00 85.25 188 LYS A C 1
ATOM 1535 O O . LYS A 1 188 ? 10.216 15.230 7.112 1.00 85.25 188 LYS A O 1
ATOM 1540 N N . LYS A 1 189 ? 10.874 16.104 5.168 1.00 86.62 189 LYS A N 1
ATOM 1541 C CA . LYS A 1 189 ? 10.054 17.320 5.304 1.00 86.62 189 LYS A CA 1
ATOM 1542 C C . LYS A 1 189 ? 8.608 17.106 4.869 1.00 86.62 189 LYS A C 1
ATOM 1544 O O . LYS A 1 189 ? 7.759 17.910 5.246 1.00 86.62 189 LYS A O 1
ATOM 1549 N N . ASP A 1 190 ? 8.349 16.047 4.110 1.00 83.12 190 ASP A N 1
ATOM 1550 C CA . ASP A 1 190 ? 7.064 15.848 3.443 1.00 83.12 190 ASP A CA 1
ATOM 1551 C C . ASP A 1 190 ? 6.047 15.161 4.366 1.00 83.12 190 ASP A C 1
ATOM 1553 O O . ASP A 1 190 ? 4.843 15.372 4.239 1.00 83.12 190 ASP A O 1
ATOM 1557 N N . TYR A 1 191 ? 6.530 14.378 5.337 1.00 87.81 191 TYR A N 1
ATOM 1558 C CA . TYR A 1 191 ? 5.710 13.552 6.224 1.00 87.81 191 TYR A CA 1
ATOM 1559 C C . TYR A 1 191 ? 6.292 13.501 7.636 1.00 87.81 191 TYR A C 1
ATOM 1561 O O . TYR A 1 191 ? 7.494 13.696 7.823 1.00 87.81 191 TYR A O 1
ATOM 1569 N N . LYS A 1 192 ? 5.441 13.221 8.631 1.00 90.69 192 LYS A N 1
ATOM 1570 C CA . LYS A 1 192 ? 5.877 13.045 10.022 1.00 90.69 192 LYS A CA 1
ATOM 1571 C C . LYS A 1 192 ? 5.175 11.858 10.678 1.00 90.69 192 LYS A C 1
ATOM 1573 O O . LYS A 1 192 ? 4.078 12.004 11.224 1.00 90.69 192 LYS A O 1
ATOM 1578 N N . CYS A 1 193 ? 5.843 10.707 10.704 1.00 93.31 193 CYS A N 1
ATOM 1579 C CA . CYS A 1 193 ? 5.331 9.475 11.305 1.00 93.31 193 CYS A CA 1
ATOM 1580 C C . CYS A 1 193 ? 6.101 9.165 12.597 1.00 93.31 193 CYS A C 1
ATOM 1582 O O . CYS A 1 193 ? 7.121 8.479 12.599 1.00 93.31 193 CYS A O 1
ATOM 1584 N N . SER A 1 194 ? 5.617 9.683 13.729 1.00 91.50 194 SER A N 1
ATOM 1585 C CA . SER A 1 194 ? 6.395 9.720 14.977 1.00 91.50 194 SER A CA 1
ATOM 1586 C C . SER A 1 194 ? 6.663 8.362 15.630 1.00 91.50 194 SER A C 1
ATOM 1588 O O . SER A 1 194 ? 7.683 8.205 16.291 1.00 91.50 194 SER A O 1
ATOM 1590 N N . GLU A 1 195 ? 5.735 7.409 15.534 1.00 93.81 195 GLU A N 1
ATOM 1591 C CA . GLU A 1 195 ? 5.860 6.104 16.193 1.00 93.81 195 GLU A CA 1
ATOM 1592 C C . GLU A 1 195 ? 5.012 5.034 15.496 1.00 93.81 195 GLU A C 1
ATOM 1594 O O . GLU A 1 195 ? 3.989 5.340 14.881 1.00 93.81 195 GLU A O 1
ATOM 1599 N N . ASP A 1 196 ? 5.440 3.778 15.629 1.00 93.94 196 ASP A N 1
ATOM 1600 C CA . ASP A 1 196 ? 4.713 2.613 15.132 1.00 93.94 196 ASP A CA 1
ATOM 1601 C C . ASP A 1 196 ? 3.327 2.511 15.779 1.00 93.94 196 ASP A C 1
ATOM 1603 O O . ASP A 1 196 ? 3.130 2.838 16.958 1.00 93.94 196 ASP A O 1
ATOM 1607 N N . ASN A 1 197 ? 2.360 1.978 15.032 1.00 92.00 197 ASN A N 1
ATOM 1608 C CA . ASN A 1 197 ? 1.110 1.539 15.633 1.00 92.00 197 ASN A CA 1
ATOM 1609 C C . ASN A 1 197 ? 1.371 0.334 16.553 1.00 92.00 197 ASN A C 1
ATOM 1611 O O . ASN A 1 197 ? 1.912 -0.685 16.127 1.00 92.00 197 ASN A O 1
ATOM 1615 N N . ARG A 1 198 ? 0.928 0.435 17.809 1.00 87.81 198 ARG A N 1
ATOM 1616 C CA . ARG A 1 198 ? 1.067 -0.633 18.819 1.00 87.81 198 ARG A CA 1
ATOM 1617 C C . ARG A 1 198 ? -0.226 -1.411 19.054 1.00 87.81 198 ARG A C 1
ATOM 1619 O O . ARG A 1 198 ? -0.233 -2.395 19.787 1.00 87.81 198 ARG A O 1
ATOM 1626 N N . GLU A 1 199 ? -1.328 -0.964 18.462 1.00 88.12 199 GLU A N 1
ATOM 1627 C CA . GLU A 1 199 ? -2.621 -1.623 18.598 1.00 88.12 199 GLU A CA 1
ATOM 1628 C C . GLU A 1 199 ? -2.661 -2.922 17.798 1.00 88.12 199 GLU A C 1
ATOM 1630 O O . GLU A 1 199 ? -2.275 -2.966 16.629 1.00 88.12 199 GLU A O 1
ATOM 1635 N N . THR A 1 200 ? -3.205 -3.974 18.405 1.00 86.81 200 THR A N 1
ATOM 1636 C CA . THR A 1 200 ? -3.519 -5.203 17.677 1.00 86.81 200 THR A CA 1
ATOM 1637 C C . THR A 1 200 ? -4.754 -4.982 16.810 1.00 86.81 200 THR A C 1
ATOM 1639 O O . THR A 1 200 ? -5.856 -4.779 17.320 1.00 86.81 200 THR A O 1
ATOM 1642 N N . ILE A 1 201 ? -4.585 -5.070 15.492 1.00 90.19 201 ILE A N 1
ATOM 1643 C CA . ILE A 1 201 ? -5.683 -4.951 14.532 1.00 90.19 201 ILE A CA 1
ATOM 1644 C C . ILE A 1 201 ? -6.128 -6.358 14.144 1.00 90.19 201 ILE A C 1
ATOM 1646 O O . ILE A 1 201 ? -5.416 -7.092 13.463 1.00 90.19 201 ILE A O 1
ATOM 1650 N N . ASN A 1 202 ? -7.311 -6.762 14.602 1.00 87.06 202 ASN A N 1
ATOM 1651 C CA . ASN A 1 202 ? -7.796 -8.119 14.381 1.00 87.06 202 ASN A CA 1
ATOM 1652 C C . ASN A 1 202 ? -8.534 -8.235 13.040 1.00 87.06 202 ASN A C 1
ATOM 1654 O O . ASN A 1 202 ? -9.702 -7.851 12.930 1.00 87.06 202 ASN A O 1
ATOM 1658 N N . ILE A 1 203 ? -7.861 -8.803 12.038 1.00 90.06 203 ILE A N 1
ATOM 1659 C CA . ILE A 1 203 ? -8.450 -9.170 10.749 1.00 90.06 203 ILE A CA 1
ATOM 1660 C C . ILE A 1 203 ? -8.554 -10.693 10.670 1.00 90.06 203 ILE A C 1
ATOM 1662 O O . ILE A 1 203 ? -7.573 -11.426 10.778 1.00 90.06 203 ILE A O 1
ATOM 1666 N N . LYS A 1 204 ? -9.770 -11.209 10.467 1.00 90.69 204 LYS A N 1
ATOM 1667 C CA . LYS A 1 204 ? -9.984 -12.659 10.386 1.00 90.69 204 LYS A CA 1
ATOM 1668 C C . LYS A 1 204 ? -9.378 -13.188 9.084 1.00 90.69 204 LYS A C 1
ATOM 1670 O O . LYS A 1 204 ? -9.845 -12.825 8.011 1.00 90.69 204 LYS A O 1
ATOM 1675 N N . LYS A 1 205 ? -8.439 -14.139 9.157 1.00 90.00 205 LYS A N 1
ATOM 1676 C CA . LYS A 1 205 ? -7.819 -14.785 7.976 1.00 90.00 205 LYS A CA 1
ATOM 1677 C C . LYS A 1 205 ? -8.836 -15.284 6.937 1.00 90.00 205 LYS A C 1
ATOM 1679 O O . LYS A 1 205 ? -8.635 -15.111 5.738 1.00 90.00 205 LYS A O 1
ATOM 1684 N N . LYS A 1 206 ? -9.958 -15.850 7.399 1.00 92.38 206 LYS A N 1
ATOM 1685 C CA . LYS A 1 206 ? -11.060 -16.304 6.531 1.00 92.38 206 LYS A CA 1
ATOM 1686 C C . LYS A 1 206 ? -11.694 -15.178 5.707 1.00 92.38 206 LYS A C 1
ATOM 1688 O O . LYS A 1 206 ? -12.207 -15.441 4.628 1.00 92.38 206 LYS A O 1
ATOM 1693 N N . GLU A 1 207 ? -11.673 -13.951 6.221 1.00 93.25 207 GLU A N 1
ATOM 1694 C CA . GLU A 1 207 ? -12.209 -12.771 5.544 1.00 93.25 207 GLU A CA 1
ATOM 1695 C C . GLU A 1 207 ? -11.297 -12.365 4.387 1.00 93.25 207 GLU A C 1
ATOM 1697 O O . GLU A 1 207 ? -11.760 -12.249 3.256 1.00 93.25 207 GLU A O 1
ATOM 1702 N N . VAL A 1 208 ? -9.986 -12.288 4.648 1.00 93.75 208 VAL A N 1
ATOM 1703 C CA . VAL A 1 208 ? -8.963 -12.059 3.616 1.00 93.75 208 VAL A CA 1
ATOM 1704 C C . VAL A 1 208 ? -9.091 -13.114 2.511 1.00 93.75 208 VAL A C 1
ATOM 1706 O O . VAL A 1 208 ? -9.220 -12.783 1.338 1.00 93.75 208 VAL A O 1
ATOM 1709 N N . GLU A 1 209 ? -9.154 -14.398 2.879 1.00 94.12 209 GLU A N 1
ATOM 1710 C CA . GLU A 1 209 ? -9.301 -15.507 1.923 1.00 94.12 209 GLU A CA 1
ATOM 1711 C C . GLU A 1 209 ? -10.576 -15.438 1.092 1.00 94.12 209 GLU A C 1
ATOM 1713 O O . GLU A 1 209 ? -10.546 -15.719 -0.108 1.00 94.12 209 GLU A O 1
ATOM 1718 N N . ARG A 1 210 ? -11.698 -15.080 1.721 1.00 95.31 210 ARG A N 1
ATOM 1719 C CA . ARG A 1 210 ? -12.979 -14.916 1.036 1.00 95.31 210 ARG A CA 1
ATOM 1720 C C . ARG A 1 210 ? -12.870 -13.849 -0.046 1.00 95.31 210 ARG A C 1
ATOM 1722 O O . ARG A 1 210 ? -13.263 -14.110 -1.182 1.00 95.31 210 ARG A O 1
ATOM 1729 N N . ILE A 1 211 ? -12.325 -12.683 0.299 1.00 94.62 211 ILE A N 1
ATOM 1730 C CA . ILE A 1 211 ? -12.213 -11.553 -0.625 1.00 94.62 211 ILE A CA 1
ATOM 1731 C C . ILE A 1 211 ? -11.224 -11.872 -1.751 1.00 94.62 211 ILE A C 1
ATOM 1733 O O . ILE A 1 211 ? -11.566 -11.671 -2.917 1.00 94.62 211 ILE A O 1
ATOM 1737 N N . CYS A 1 212 ? -10.060 -12.462 -1.446 1.00 93.81 212 CYS A N 1
ATOM 1738 C CA . CYS A 1 212 ? -9.090 -12.873 -2.467 1.00 93.81 212 CYS A CA 1
ATOM 1739 C C . CYS A 1 212 ? -9.718 -13.798 -3.520 1.00 93.81 212 CYS A C 1
ATOM 1741 O O . CYS A 1 212 ? -9.630 -13.507 -4.710 1.00 93.81 212 CYS A O 1
ATOM 1743 N N . ARG A 1 213 ? -10.457 -14.836 -3.097 1.00 94.25 213 ARG A N 1
ATOM 1744 C CA . ARG A 1 213 ? -11.127 -15.768 -4.026 1.00 94.25 213 ARG A CA 1
ATOM 1745 C C . ARG A 1 213 ? -12.171 -15.088 -4.914 1.00 94.25 213 ARG A C 1
ATOM 1747 O O . ARG A 1 213 ? -12.384 -15.507 -6.051 1.00 94.25 213 ARG A O 1
ATOM 1754 N N . ILE A 1 214 ? -12.886 -14.088 -4.395 1.00 93.06 214 ILE A N 1
ATOM 1755 C CA . ILE A 1 214 ? -13.883 -13.346 -5.183 1.00 93.06 214 ILE A CA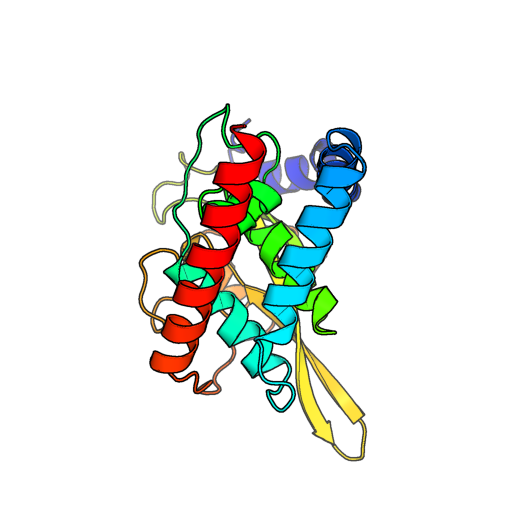 1
ATOM 1756 C C . ILE A 1 214 ? -13.183 -12.442 -6.202 1.00 93.06 214 ILE A C 1
ATOM 1758 O O . ILE A 1 214 ? -13.630 -12.379 -7.351 1.00 93.06 214 ILE A O 1
ATOM 1762 N N . LEU A 1 215 ? -12.095 -11.776 -5.801 1.00 91.00 215 LEU A N 1
ATOM 1763 C CA . LEU A 1 215 ? -11.288 -10.935 -6.686 1.00 91.00 215 LEU A CA 1
ATOM 1764 C C . LEU A 1 215 ? -10.663 -11.752 -7.816 1.00 91.00 215 LEU A C 1
ATOM 1766 O O . LEU A 1 215 ? -10.860 -11.390 -8.968 1.00 91.00 215 LEU A O 1
ATOM 1770 N N . GLU A 1 216 ? -10.024 -12.883 -7.511 1.00 90.19 216 GLU A N 1
ATOM 1771 C CA . GLU A 1 216 ? -9.434 -13.792 -8.509 1.00 90.19 216 GLU A CA 1
ATOM 1772 C C . GLU A 1 216 ? -10.448 -14.207 -9.583 1.00 90.19 216 GLU A C 1
ATOM 1774 O O . GLU A 1 216 ? -10.170 -14.149 -10.779 1.00 90.19 216 GLU A O 1
ATOM 1779 N N . LYS A 1 217 ? -11.673 -14.567 -9.179 1.00 88.81 217 LYS A N 1
ATOM 1780 C CA . LYS A 1 217 ? -12.743 -14.902 -10.132 1.00 88.81 217 LYS A CA 1
ATOM 1781 C C . LYS A 1 217 ? -13.179 -13.698 -10.964 1.00 88.81 217 LYS A C 1
ATOM 1783 O O . LYS A 1 217 ? -13.455 -13.842 -12.152 1.00 88.81 217 LYS A O 1
ATOM 1788 N N . ALA A 1 218 ? -13.289 -12.524 -10.342 1.00 86.88 218 ALA A N 1
ATOM 1789 C CA . ALA A 1 218 ? -13.702 -11.305 -11.027 1.00 86.88 218 ALA A CA 1
ATOM 1790 C C . ALA A 1 218 ? -12.666 -10.855 -12.068 1.00 86.88 218 ALA A C 1
ATOM 1792 O O . ALA A 1 218 ? -13.051 -10.421 -13.151 1.00 86.88 218 ALA A O 1
ATOM 1793 N N . THR A 1 219 ? -11.375 -10.985 -11.761 1.00 85.44 219 THR A N 1
ATOM 1794 C CA . THR A 1 219 ? -10.295 -10.573 -12.661 1.00 85.44 219 THR A CA 1
ATOM 1795 C C . THR A 1 219 ? -10.025 -11.602 -13.755 1.00 85.44 219 THR A C 1
ATOM 1797 O O . THR A 1 219 ? -9.785 -11.206 -14.892 1.00 85.44 219 THR A O 1
ATOM 1800 N N . ALA A 1 220 ? -10.179 -12.903 -13.479 1.00 83.19 220 ALA A N 1
ATOM 1801 C CA . ALA A 1 220 ? -10.097 -13.948 -14.504 1.00 83.19 220 ALA A CA 1
ATOM 1802 C C . ALA A 1 220 ? -11.151 -13.771 -15.612 1.00 83.19 220 ALA A C 1
ATOM 1804 O O . ALA A 1 220 ? -10.840 -13.900 -16.795 1.00 83.19 220 ALA A O 1
ATOM 1805 N N . LEU A 1 221 ? -12.388 -13.413 -15.241 1.00 76.56 221 LEU A N 1
ATOM 1806 C CA . LEU A 1 221 ? -13.439 -13.074 -16.207 1.00 76.56 221 LEU A CA 1
ATOM 1807 C C . LEU A 1 221 ? -13.041 -11.873 -17.072 1.00 76.56 221 LEU A C 1
ATOM 1809 O O . LEU A 1 221 ? -13.270 -11.885 -18.279 1.00 76.56 221 LEU A O 1
ATOM 1813 N N . GLN A 1 222 ? -12.411 -10.862 -16.470 1.00 73.31 222 GLN A N 1
ATOM 1814 C CA . GLN A 1 222 ? -11.980 -9.674 -17.197 1.00 73.31 222 GLN A CA 1
ATOM 1815 C C . GLN A 1 222 ? -10.851 -9.963 -18.191 1.00 73.31 222 GLN A C 1
ATOM 1817 O O . GLN A 1 222 ? -10.886 -9.474 -19.317 1.00 73.31 222 GLN A O 1
ATOM 1822 N N . LEU A 1 223 ? -9.870 -10.775 -17.792 1.00 72.75 223 LEU A N 1
ATOM 1823 C CA . LEU A 1 223 ? -8.787 -11.207 -18.676 1.00 72.75 223 LEU A CA 1
ATOM 1824 C C . LEU A 1 223 ? -9.327 -12.005 -19.869 1.00 72.75 223 LEU A C 1
ATOM 1826 O O . LEU A 1 223 ? -8.910 -11.764 -20.999 1.00 72.75 223 LEU A O 1
ATOM 1830 N N . ALA A 1 224 ? -10.301 -12.892 -19.640 1.00 68.12 224 ALA A N 1
ATOM 1831 C CA . ALA A 1 224 ? -10.933 -13.668 -20.705 1.00 68.12 224 ALA A CA 1
ATOM 1832 C C . ALA A 1 224 ? -11.688 -12.788 -21.719 1.00 68.12 224 ALA A C 1
ATOM 1834 O O . ALA A 1 224 ? -11.627 -13.057 -22.913 1.00 68.12 224 ALA A O 1
ATOM 1835 N N . MET A 1 225 ? -12.357 -11.724 -21.259 1.00 65.00 225 MET A N 1
ATOM 1836 C CA . MET A 1 225 ? -13.065 -10.774 -22.131 1.00 65.00 225 MET A CA 1
ATOM 1837 C C . MET A 1 225 ? -12.131 -9.879 -22.956 1.00 65.00 225 MET A C 1
ATOM 1839 O O . MET A 1 225 ? -12.539 -9.385 -24.000 1.00 65.00 225 MET A O 1
ATOM 1843 N N . ASN A 1 226 ? -10.906 -9.640 -22.485 1.00 61.44 226 ASN A N 1
ATOM 1844 C CA . ASN A 1 226 ? -9.915 -8.834 -23.204 1.00 61.44 226 ASN A CA 1
ATOM 1845 C C . ASN A 1 226 ? -9.110 -9.660 -24.229 1.00 61.44 226 ASN A C 1
ATOM 1847 O O . ASN A 1 226 ? -8.447 -9.080 -25.083 1.00 61.44 226 ASN A O 1
ATOM 1851 N N . ALA A 1 227 ? -9.142 -10.995 -24.132 1.00 55.38 227 ALA A N 1
ATOM 1852 C CA . ALA A 1 227 ? -8.456 -11.917 -25.042 1.00 55.38 227 ALA A CA 1
ATOM 1853 C C . ALA A 1 227 ? -9.317 -12.364 -26.246 1.00 55.38 227 ALA A C 1
ATOM 1855 O O . ALA A 1 227 ? -8.821 -13.089 -27.110 1.00 55.38 227 ALA A O 1
ATOM 1856 N N . SER A 1 228 ? -10.591 -11.958 -26.286 1.00 42.97 228 SER A N 1
ATOM 1857 C CA . SER A 1 228 ? -11.588 -12.261 -27.328 1.00 42.97 228 SER A CA 1
ATOM 1858 C C . SER A 1 228 ? -11.908 -11.043 -28.184 1.00 42.97 228 SER A C 1
ATOM 1860 O O . SER A 1 228 ? -12.036 -11.208 -29.415 1.00 42.97 228 SER A O 1
#

Secondary structure (DSSP, 8-state):
---SSHHHHHHHIIIII-TTHHHHHHHHHHHHS-HHHHHHHHHHHHHHHHTS-TTS-HHHHHHHHHHHHHHH-EE---TTGGGSHHHHHHHTSEE-HHHHHHHHHHHHHHTT-EEEEEEEEE--TT-GGG-EEEEEEEEEEEEEEETTEEEEEEEEEESGGGTT--GGG-EEEE-HHHHHHTTEE--TTS----S---S-----HHHHHHHHHHHHHHHHHHHHHH--

Radius of gyration: 17.66 Å; chains: 1; bounding box: 45×34×50 Å

Foldseek 3Di:
DQQPDQVSQAVCCCPPCNPCNLVVLVVQLVVPDDPVVVVLVVVLLVVLLVLQDLPDFLLLSLVLLLLLLLVLADEDDDPVLASNALSSCQQRNYHHQSNSQVVSCSSSVVSVKHKDKFWGWFDAVPCSVRIDTHIWMKTWHFDDADPNDTDIAIFTAGSPVSRPHDPVPHRPQAFPVVCVVRGIHGDCVVHGHPGGDPDDRDDDPVSSVVSSVVSNVSSVVVVVVVVD

pLDDT: mean 85.22, std 12.08, range [42.97, 98.0]

InterPro domains:
  IPR002931 Transglutaminase-like [PF01841] (57-142)
  IPR038765 Papain-like cysteine peptidase superfamily [SSF54001] (24-145)